Protein AF-A0A7Y8U408-F1 (afdb_monomer)

Solvent-access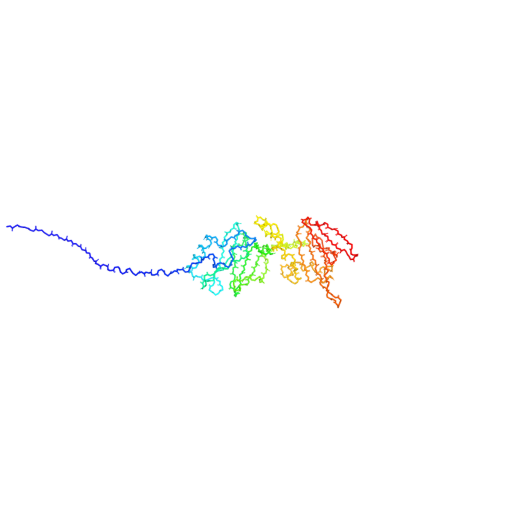ible surface area (backbone atoms only — not comparable to full-atom values): 17520 Å² total; per-residue (Å²): 132,88,79,90,86,87,83,91,84,81,89,83,83,85,76,81,75,77,77,72,77,73,74,75,68,80,70,88,70,52,49,60,89,35,33,78,51,41,63,47,91,53,50,93,62,54,60,51,40,68,74,47,34,52,49,53,39,52,52,57,72,67,71,65,60,78,35,69,83,62,14,29,65,54,71,50,78,54,97,83,24,38,36,39,37,36,34,37,61,90,73,51,31,33,29,56,47,78,42,36,32,37,72,43,100,88,55,92,60,71,59,60,61,84,61,86,42,32,45,31,42,53,20,32,38,45,36,81,57,45,42,42,70,56,19,37,40,28,26,39,56,54,95,78,41,72,42,86,69,50,76,44,72,73,75,77,77,92,69,96,62,96,65,88,77,70,76,80,79,37,40,40,81,63,25,74,41,42,66,45,15,46,74,77,43,54,60,69,55,36,50,50,72,46,54,61,69,76,53,60,40,41,52,68,57,50,37,68,78,38,65,69,53,44,62,58,51,62,34,63,83,50,44,74,63,62,55,57,23,36,30,81,48,63,76,32,87,80,17,34,40,30,41,34,33,28,78,46,80,48,100,91,46,75,47,54,41,35,26,45,32,32,66,29,90,55,80,45,78,40,78,31,27,75,45,73,50,69,49,99,81,40,40,36,36,27,26,38,92,86,67,46,82,45,77,46,75,65,83

Mean predicted aligned error: 16.19 Å

Foldseek 3Di:
DDDDDDDDDDDDDPDPPPPPPPPPPPLDQQALVQEPDQDDLQDPGGCRPPVNSVVLRVVLVVQDDDADDSKHKDWDDDPQWIWIWMANNVSRHIQTDQKIFRADPPDDDQDQDHDQQKGWGAAFIAGQFFTDHQKIWMWHDDPSDTHTDAIGHNDDDDDPDPDLPQDPGQGNCNGVRLVRSVVPHPNVVSCVSCVVQVPFAAPVNVCRVGVSCVVLCPPCQNVVVVFRGKGWDDQDPNWTWIWTWDWDQDPVGIAIWIWIFTSPPHTDIGTQGRDWDADPQGWIWGADPVRDIDIDHDD

Nearest PDB structures (foldseek):
  5tik-assembly2_B  TM=1.825E-01  e=3.991E-01  Plasmodium falciparum 3D7
  7pi7-assembly2_D  TM=1.877E-01  e=3.376E-01  Plasmodium falciparum 3D7
  6e8a-assembly1_A-3  TM=4.447E-01  e=9.571E+00  Salmonella enterica subsp. enterica serovar Typhimurium

Secondary structure (DSSP, 8-state):
-------------------------------GGGBS-SB-TT---BTTSHHHHHHHHHHHHHT---BTTTEEEEEEEETTEEEEEEEETTTTEEEEEEEEEEPPTT--S-----SSSEEEEEEEEEESS-EEEEEEEEEEEETTEEEEEEEEE---------S------B-TTTSHHHHHHHHHS-HHHHHHHHGGGG--EEHHHHHHH-TTHHHHHTSHHHHTT--SEEEE---BTTBEEEEEEEEEEETTEEEEEEEEEEEESS-EEEEEET-EEE-TT-EEEEE-TTS-EEEEE--

Structure (mmCIF, N/CA/C/O backbone):
data_AF-A0A7Y8U408-F1
#
_entry.id   AF-A0A7Y8U408-F1
#
loop_
_atom_site.group_PDB
_atom_site.id
_atom_site.type_symbol
_atom_site.label_atom_id
_atom_site.label_alt_id
_atom_site.label_comp_id
_atom_site.label_asym_id
_atom_site.label_entity_id
_atom_site.label_seq_id
_atom_site.pdbx_PDB_ins_code
_atom_site.Cartn_x
_atom_site.Cartn_y
_atom_site.Cartn_z
_atom_site.occupancy
_atom_site.B_iso_or_equiv
_atom_site.auth_seq_id
_atom_site.auth_comp_id
_atom_site.auth_asym_id
_atom_site.auth_atom_id
_atom_site.pdbx_PDB_model_num
ATOM 1 N N . MET A 1 1 ? -49.532 5.282 96.629 1.00 38.06 1 MET A N 1
ATOM 2 C CA . MET A 1 1 ? -48.490 5.025 95.605 1.00 38.06 1 MET A CA 1
ATOM 3 C C . MET A 1 1 ? -48.896 5.809 94.362 1.00 38.06 1 MET A C 1
ATOM 5 O O . MET A 1 1 ? -49.944 5.502 93.824 1.00 38.06 1 MET A O 1
ATOM 9 N N . LYS A 1 2 ? -48.348 7.003 94.071 1.00 32.69 2 LYS A N 1
ATOM 10 C CA . LYS A 1 2 ? -47.046 7.276 93.405 1.00 32.69 2 LYS A CA 1
ATOM 11 C C . LYS A 1 2 ? -46.818 6.349 92.196 1.00 32.69 2 LYS A C 1
ATOM 13 O O . LYS A 1 2 ? -46.876 5.149 92.399 1.00 32.69 2 LYS A O 1
ATOM 18 N N . LEU A 1 3 ? -46.445 6.769 90.988 1.00 33.66 3 LEU A N 1
ATOM 19 C CA . LEU A 1 3 ? -46.312 8.055 90.289 1.00 33.66 3 LEU A CA 1
ATOM 20 C C . LEU A 1 3 ? -45.907 7.674 88.837 1.00 33.66 3 LEU A C 1
ATOM 22 O O . LEU A 1 3 ? -45.318 6.618 88.630 1.00 33.66 3 LEU A O 1
ATOM 26 N N . PHE A 1 4 ? -46.218 8.528 87.864 1.00 37.72 4 PHE A N 1
ATOM 27 C CA . PHE A 1 4 ? -45.846 8.482 86.438 1.00 37.72 4 PHE A CA 1
ATOM 28 C C . PHE A 1 4 ? -44.427 7.973 86.088 1.00 37.72 4 PHE A C 1
ATOM 30 O O . PHE A 1 4 ? -43.469 8.353 86.762 1.00 37.72 4 PHE A O 1
ATOM 37 N N . LYS A 1 5 ? -44.272 7.335 84.909 1.00 35.56 5 LYS A N 1
ATOM 38 C CA . LYS A 1 5 ? -43.470 7.878 83.780 1.00 35.56 5 LYS A CA 1
ATOM 39 C C . LYS A 1 5 ? -43.563 7.045 82.488 1.00 35.56 5 LYS A C 1
ATOM 41 O O . LYS A 1 5 ? -43.443 5.829 82.486 1.00 35.56 5 LYS A O 1
ATOM 46 N N . SER A 1 6 ? -43.746 7.784 81.399 1.00 33.97 6 SER A N 1
ATOM 47 C CA . SER A 1 6 ? -43.669 7.445 79.976 1.00 33.97 6 SER A CA 1
ATOM 48 C C . SER A 1 6 ? -42.290 6.957 79.512 1.00 33.97 6 SER A C 1
ATOM 50 O O . SER A 1 6 ? -41.289 7.487 79.994 1.00 33.97 6 SER A O 1
ATOM 52 N N . LEU A 1 7 ? -42.237 6.150 78.443 1.00 33.50 7 LEU A N 1
ATOM 53 C CA . LEU A 1 7 ? -41.182 6.277 77.428 1.00 33.50 7 LEU A CA 1
ATOM 54 C C . LEU A 1 7 ? -41.663 5.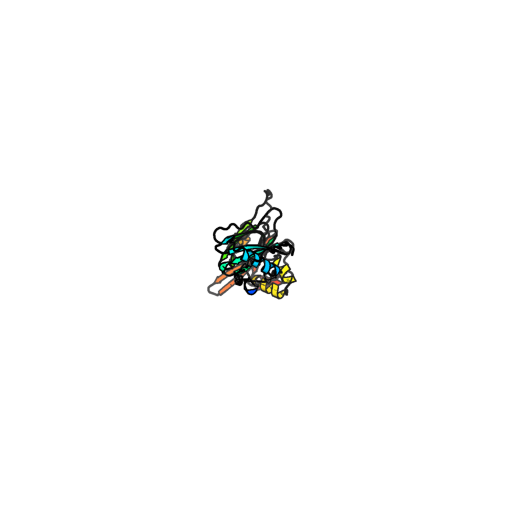823 76.032 1.00 33.50 7 LEU A C 1
ATOM 56 O O . LEU A 1 7 ? -42.079 4.686 75.839 1.00 33.50 7 LEU A O 1
ATOM 60 N N . ASN A 1 8 ? -41.585 6.757 75.082 1.00 34.06 8 ASN A N 1
ATOM 61 C CA . ASN A 1 8 ? -41.597 6.560 73.631 1.00 34.06 8 ASN A CA 1
ATOM 62 C C . ASN A 1 8 ? -40.435 5.660 73.186 1.00 34.06 8 ASN A C 1
ATOM 64 O O . ASN A 1 8 ? -39.313 5.929 73.607 1.00 34.06 8 ASN A O 1
ATOM 68 N N . VAL A 1 9 ? -40.658 4.759 72.219 1.00 37.00 9 VAL A N 1
ATOM 69 C CA . VAL A 1 9 ? -39.656 4.437 71.182 1.00 37.00 9 VAL A CA 1
ATOM 70 C C . VAL A 1 9 ? -40.354 4.227 69.831 1.00 37.00 9 VAL A C 1
ATOM 72 O O . VAL A 1 9 ? -41.326 3.489 69.705 1.00 37.00 9 VAL A O 1
ATOM 75 N N . TYR A 1 10 ? -39.830 4.958 68.852 1.00 34.56 10 TYR A N 1
ATOM 76 C CA . TYR A 1 10 ? -40.171 5.056 67.437 1.00 34.56 10 TYR A CA 1
ATOM 77 C C . TYR A 1 10 ? -39.605 3.880 66.600 1.00 34.56 10 TYR A C 1
ATOM 79 O O . TYR A 1 10 ? -38.550 3.352 66.928 1.00 34.56 10 TYR A O 1
ATOM 87 N N . ILE A 1 11 ? -40.253 3.631 65.449 1.00 35.97 11 ILE A N 1
ATOM 88 C CA . ILE A 1 11 ? -39.721 3.129 64.154 1.00 35.97 11 ILE A CA 1
ATOM 89 C C . ILE A 1 11 ? -39.147 1.699 64.089 1.00 35.97 11 ILE A C 1
ATOM 91 O O . ILE A 1 11 ? -38.095 1.404 64.638 1.00 35.97 11 ILE A O 1
ATOM 95 N N . CYS A 1 12 ? -39.749 0.875 63.220 1.00 33.72 12 CYS A N 1
ATOM 96 C CA . CYS A 1 12 ? -39.053 0.346 62.036 1.00 33.72 12 CYS A CA 1
ATOM 97 C C . CYS A 1 12 ? -40.057 -0.176 60.999 1.00 33.72 12 CYS A C 1
ATOM 99 O O . CYS A 1 12 ? -40.623 -1.259 61.110 1.00 33.72 12 CYS A O 1
ATOM 101 N N . SER A 1 13 ? -40.274 0.652 59.984 1.00 38.03 13 SER A N 1
ATOM 102 C CA . SER A 1 13 ? -40.888 0.335 58.702 1.00 38.03 13 SER A CA 1
ATOM 103 C C . SER A 1 13 ? -40.145 -0.820 58.019 1.00 38.03 13 SER A C 1
ATOM 105 O O . SER A 1 13 ? -38.976 -0.687 57.661 1.00 38.03 13 SER A O 1
ATOM 107 N N . LEU A 1 14 ? -40.831 -1.943 57.785 1.00 37.78 14 LEU A N 1
ATOM 108 C CA . LEU A 1 14 ? -40.357 -2.978 56.865 1.00 37.78 14 LEU A CA 1
ATOM 109 C C . LEU A 1 14 ? -40.538 -2.488 55.421 1.00 37.78 14 LEU A C 1
ATOM 111 O O . LEU A 1 14 ? -41.586 -2.662 54.802 1.00 37.78 14 LEU A O 1
ATOM 115 N N . LEU A 1 15 ? -39.490 -1.863 54.889 1.00 38.69 15 LEU A N 1
ATOM 116 C CA . LEU A 1 15 ? -39.262 -1.749 53.453 1.00 38.69 15 LEU A CA 1
ATOM 117 C C . LEU A 1 15 ? -38.850 -3.130 52.936 1.00 38.69 15 LEU A C 1
ATOM 119 O O . LEU A 1 15 ? -37.729 -3.585 53.158 1.00 38.69 15 LEU A O 1
ATOM 123 N N . ILE A 1 16 ? -39.767 -3.796 52.237 1.00 44.81 16 ILE A N 1
ATOM 124 C CA . ILE A 1 16 ? -39.443 -4.941 51.388 1.00 44.81 16 ILE A CA 1
ATOM 125 C C . ILE A 1 16 ? -38.628 -4.382 50.221 1.00 44.81 16 ILE A C 1
ATOM 127 O O . ILE A 1 16 ? -39.171 -3.910 49.224 1.00 44.81 16 ILE A O 1
ATOM 131 N N . ALA A 1 17 ? -37.304 -4.391 50.367 1.00 39.56 17 ALA A N 1
ATOM 132 C CA . ALA A 1 17 ? -36.398 -4.250 49.246 1.00 39.56 17 ALA A CA 1
ATOM 133 C C . ALA A 1 17 ? -36.535 -5.517 48.396 1.00 39.56 17 ALA A C 1
ATOM 135 O O . ALA A 1 17 ? -35.876 -6.528 48.637 1.00 39.56 17 ALA A O 1
ATOM 136 N N . SER A 1 18 ? -37.420 -5.472 47.401 1.00 42.47 18 SER A N 1
ATOM 137 C CA . SER A 1 18 ? -37.329 -6.356 46.250 1.00 42.47 18 SER A CA 1
ATOM 138 C C . SER A 1 18 ? -36.006 -6.040 45.559 1.00 42.47 18 SER A C 1
ATOM 140 O O . SER A 1 18 ? -35.916 -5.134 44.729 1.00 42.47 18 SER A O 1
ATOM 142 N N . ILE A 1 19 ? -34.956 -6.763 45.944 1.00 44.12 19 ILE A N 1
ATOM 143 C CA . ILE A 1 19 ? -33.744 -6.895 45.149 1.00 44.12 19 ILE A CA 1
ATOM 144 C C . ILE A 1 19 ? -34.197 -7.646 43.900 1.00 44.12 19 ILE A C 1
ATOM 146 O O . ILE A 1 19 ? -34.175 -8.872 43.836 1.00 44.12 19 ILE A O 1
ATOM 150 N N . GLY A 1 20 ? -34.697 -6.889 42.924 1.00 41.47 20 GLY A N 1
ATOM 151 C CA . GLY A 1 20 ? -34.720 -7.336 41.551 1.00 41.47 20 GLY A CA 1
ATOM 152 C C . GLY A 1 20 ? -33.276 -7.662 41.228 1.00 41.47 20 GLY A C 1
ATOM 153 O O . GLY A 1 20 ? -32.444 -6.761 41.113 1.00 41.47 20 GLY A O 1
ATOM 154 N N . ALA A 1 21 ? -32.966 -8.954 41.176 1.00 37.25 21 ALA A N 1
ATOM 155 C CA . ALA A 1 21 ? -31.776 -9.433 40.521 1.00 37.25 21 ALA A CA 1
ATOM 156 C C . ALA A 1 21 ? -31.875 -8.918 39.085 1.00 37.25 21 ALA A C 1
ATOM 158 O O . ALA A 1 21 ? -32.531 -9.518 38.237 1.00 37.25 21 ALA A O 1
ATOM 159 N N . PHE A 1 22 ? -31.280 -7.751 38.833 1.00 35.81 22 PHE A N 1
ATOM 160 C CA . PHE A 1 22 ? -30.873 -7.377 37.500 1.00 35.81 22 PHE A CA 1
ATOM 161 C C . PHE A 1 22 ? -29.941 -8.501 37.079 1.00 35.81 22 PHE A C 1
ATOM 163 O O . PHE A 1 22 ? -28.780 -8.553 37.483 1.00 35.81 22 PHE A O 1
ATOM 170 N N . SER A 1 23 ? -30.481 -9.454 36.326 1.00 35.03 23 SER A N 1
ATOM 171 C CA . SER A 1 23 ? -29.690 -10.276 35.438 1.00 35.03 23 SER A CA 1
ATOM 172 C C . SER A 1 23 ? -28.886 -9.281 34.620 1.00 35.03 23 SER A C 1
ATOM 174 O O . SER A 1 23 ? -29.433 -8.617 33.737 1.00 35.03 23 SER A O 1
ATOM 176 N N . ILE A 1 24 ? -27.620 -9.095 34.994 1.00 42.19 24 ILE A N 1
ATOM 177 C CA . ILE A 1 24 ? -26.647 -8.387 34.184 1.00 42.19 24 ILE A CA 1
ATOM 178 C C . ILE A 1 24 ? -26.604 -9.231 32.921 1.00 42.19 24 ILE A C 1
ATOM 180 O O . ILE A 1 24 ? -25.973 -10.286 32.889 1.00 42.19 24 ILE A O 1
ATOM 184 N N . SER A 1 25 ? -27.385 -8.833 31.916 1.00 42.81 25 SER A N 1
ATOM 185 C CA . SER A 1 25 ? -27.252 -9.355 30.569 1.00 42.81 25 SER A CA 1
ATOM 186 C C . SER A 1 25 ? -25.765 -9.294 30.279 1.00 42.81 25 SER A C 1
ATOM 188 O O . SER A 1 25 ? -25.191 -8.211 30.427 1.00 42.81 25 SER A O 1
ATOM 190 N N . ASN A 1 26 ? -25.139 -10.433 29.974 1.00 46.03 26 ASN A N 1
ATOM 191 C CA . ASN A 1 26 ? -23.744 -10.474 29.559 1.00 46.03 26 ASN A CA 1
ATOM 192 C C . ASN A 1 26 ? -23.602 -9.464 28.424 1.00 46.03 26 ASN A C 1
ATOM 194 O O . ASN A 1 26 ? -24.017 -9.738 27.300 1.00 46.03 26 ASN A O 1
ATOM 198 N N . ALA A 1 27 ? -23.124 -8.260 28.745 1.00 58.44 27 ALA A N 1
ATOM 199 C CA . ALA A 1 27 ? -22.909 -7.237 27.748 1.00 58.44 27 ALA A CA 1
ATOM 200 C C . ALA A 1 27 ? -21.932 -7.870 26.768 1.00 58.44 27 ALA A C 1
ATOM 202 O O . ALA A 1 27 ? -20.899 -8.379 27.202 1.00 58.44 27 ALA A O 1
ATOM 203 N N . ASN A 1 28 ? -22.296 -7.941 25.491 1.00 71.06 28 ASN A N 1
ATOM 204 C CA . ASN A 1 28 ? -21.408 -8.515 24.496 1.00 71.06 28 ASN A CA 1
ATOM 205 C C . ASN A 1 28 ? -20.070 -7.769 24.585 1.00 71.06 28 ASN A C 1
ATOM 207 O O . ASN A 1 28 ? -20.033 -6.546 24.469 1.00 71.06 28 ASN A O 1
ATOM 211 N N . VAL A 1 29 ? -18.999 -8.499 24.901 1.00 88.88 29 VAL A N 1
ATOM 212 C CA . VAL A 1 29 ? -17.652 -7.947 25.065 1.00 88.88 29 VAL A CA 1
ATOM 213 C C . VAL A 1 29 ? -16.845 -8.351 23.843 1.00 88.88 29 VAL A C 1
ATOM 215 O O . VAL A 1 29 ? -16.693 -9.544 23.595 1.00 88.88 29 VAL A O 1
ATOM 218 N N . ILE A 1 30 ? -16.302 -7.370 23.125 1.00 92.56 30 ILE A N 1
ATOM 219 C CA . ILE A 1 30 ? -15.336 -7.572 22.044 1.00 92.56 30 ILE A CA 1
ATOM 220 C C . ILE A 1 30 ? -14.068 -8.182 22.639 1.00 92.56 30 ILE A C 1
ATOM 222 O O . ILE A 1 30 ? -13.430 -7.592 23.520 1.00 92.56 30 ILE A O 1
ATOM 226 N N . LYS A 1 31 ? -13.702 -9.360 22.141 1.00 94.69 31 LYS A N 1
ATOM 227 C CA . LYS A 1 31 ? -12.452 -10.070 22.423 1.00 94.69 31 LYS A CA 1
ATOM 228 C C . LYS A 1 31 ? -11.540 -10.005 21.200 1.00 94.69 31 LYS A C 1
ATOM 230 O O . LYS A 1 31 ? -11.954 -9.616 20.114 1.00 94.69 31 LYS A O 1
ATOM 235 N N . ALA A 1 32 ? -10.292 -10.442 21.362 1.00 93.94 32 ALA A N 1
ATOM 236 C CA . ALA A 1 32 ? -9.328 -10.494 20.261 1.00 93.94 32 ALA A CA 1
ATOM 237 C C . ALA A 1 32 ? -9.839 -11.301 19.048 1.00 93.94 32 ALA A C 1
ATOM 239 O O . ALA A 1 32 ? -9.585 -10.916 17.916 1.00 93.94 32 ALA A O 1
ATOM 240 N N . SER A 1 33 ? -10.611 -12.372 19.274 1.00 92.69 33 SER A N 1
ATOM 241 C CA . SER A 1 33 ? -11.221 -13.191 18.212 1.00 92.69 33 SER A CA 1
ATOM 242 C C . SER A 1 33 ? -12.259 -12.458 17.360 1.00 92.69 33 SER A C 1
ATOM 244 O O . SER A 1 33 ? -12.613 -12.938 16.287 1.00 92.69 33 SER A O 1
ATOM 246 N N . ASP A 1 34 ? -12.773 -11.328 17.845 1.00 94.94 34 ASP A N 1
ATOM 247 C CA . ASP A 1 34 ? -13.800 -10.541 17.162 1.00 94.94 34 ASP A CA 1
ATOM 248 C C . ASP A 1 34 ? -13.188 -9.422 16.305 1.00 94.94 34 ASP A C 1
ATOM 250 O O . ASP A 1 34 ? -13.900 -8.722 15.579 1.00 94.94 34 ASP A O 1
ATOM 254 N N . VAL A 1 35 ? -11.863 -9.260 16.371 1.00 95.00 35 VAL A N 1
ATOM 255 C CA . VAL A 1 35 ? -11.087 -8.363 15.518 1.00 95.00 35 VAL A CA 1
ATOM 256 C C . VAL A 1 35 ? -10.610 -9.160 14.305 1.00 95.00 35 VAL A C 1
ATOM 258 O O . VAL A 1 35 ? -9.921 -10.164 14.460 1.00 95.00 35 VAL A O 1
ATOM 261 N N . ASN A 1 36 ? -10.975 -8.722 13.097 1.00 90.44 36 ASN A N 1
ATOM 262 C CA . ASN A 1 36 ? -10.666 -9.439 11.855 1.00 90.44 36 ASN A CA 1
ATOM 263 C C . ASN A 1 36 ? -9.159 -9.669 11.674 1.00 90.44 36 ASN A C 1
ATOM 265 O O . ASN A 1 36 ? -8.751 -10.754 11.276 1.00 90.44 36 ASN A O 1
ATOM 269 N N . ASP A 1 37 ? -8.353 -8.665 12.029 1.00 87.81 37 ASP A N 1
ATOM 270 C CA . ASP A 1 37 ? -6.897 -8.719 11.985 1.00 87.81 37 ASP A CA 1
ATOM 271 C C . ASP A 1 37 ? -6.317 -7.984 13.197 1.00 87.81 37 ASP A C 1
ATOM 273 O O . ASP A 1 37 ? -6.455 -6.767 13.334 1.00 87.81 37 ASP A O 1
ATOM 277 N N . CYS A 1 38 ? -5.663 -8.724 14.093 1.00 89.12 38 CYS A N 1
ATOM 278 C CA . CYS A 1 38 ? -4.981 -8.134 15.246 1.00 89.12 38 CYS A CA 1
ATOM 279 C C . CYS A 1 38 ? -3.664 -7.466 14.846 1.00 89.12 38 CYS A C 1
ATOM 281 O O . CYS A 1 38 ? -3.308 -6.416 15.368 1.00 89.12 38 CYS A O 1
ATOM 283 N N . LYS A 1 39 ? -2.913 -8.094 13.939 1.00 87.25 39 LYS A N 1
ATOM 284 C CA . LYS A 1 39 ? -1.566 -7.677 13.554 1.00 87.25 39 LYS A CA 1
ATOM 285 C C . LYS A 1 39 ? -1.430 -7.730 12.052 1.00 87.25 39 LYS A C 1
ATOM 287 O O . LYS A 1 39 ? -1.914 -8.656 11.410 1.00 87.25 39 LYS A O 1
ATOM 292 N N . PHE A 1 40 ? -0.678 -6.780 11.531 1.00 78.06 40 PHE A N 1
ATOM 293 C CA . PHE A 1 40 ? -0.255 -6.781 10.147 1.00 78.06 40 PHE A CA 1
ATOM 294 C C . PHE A 1 40 ? 1.244 -7.042 10.111 1.00 78.06 40 PHE A C 1
ATOM 296 O O . PHE A 1 40 ? 1.987 -6.437 10.876 1.00 78.06 40 PHE A O 1
ATOM 303 N N . ASP A 1 41 ? 1.712 -7.909 9.212 1.00 65.25 41 ASP A N 1
ATOM 304 C CA . ASP A 1 41 ? 3.134 -8.290 9.138 1.00 65.25 41 ASP A CA 1
ATOM 305 C C . ASP A 1 41 ? 4.096 -7.106 8.912 1.00 65.25 41 ASP A C 1
ATOM 307 O O . ASP A 1 41 ? 5.311 -7.234 9.065 1.00 65.25 41 ASP A O 1
ATOM 311 N N . PHE A 1 42 ? 3.555 -5.953 8.534 1.00 61.25 42 PHE A N 1
ATOM 312 C CA . PHE A 1 42 ? 4.287 -4.753 8.169 1.00 61.25 42 PHE A CA 1
ATOM 313 C C . PHE A 1 42 ? 4.116 -3.570 9.108 1.00 61.25 42 PHE A C 1
ATOM 315 O O . PHE A 1 42 ? 4.648 -2.487 8.845 1.00 61.25 42 PHE A O 1
ATOM 322 N N . ASP A 1 43 ? 3.366 -3.760 10.183 1.00 72.81 43 ASP A N 1
ATOM 323 C CA . ASP A 1 43 ? 3.192 -2.747 11.203 1.00 72.81 43 ASP A CA 1
ATOM 324 C C . ASP A 1 43 ? 3.428 -3.359 12.583 1.00 72.81 43 ASP A C 1
ATOM 326 O O . ASP A 1 43 ? 3.177 -4.537 12.819 1.00 72.81 43 ASP A O 1
ATOM 330 N N . SER A 1 44 ? 3.947 -2.553 13.503 1.00 80.81 44 SER A N 1
ATOM 331 C CA . SER A 1 44 ? 4.207 -2.991 14.870 1.00 80.81 44 SER A CA 1
ATOM 332 C C . SER A 1 44 ? 2.977 -2.904 15.765 1.00 80.81 44 SER A C 1
ATOM 334 O O . SER A 1 44 ? 3.037 -3.319 16.921 1.00 80.81 44 SER A O 1
ATOM 336 N N . VAL A 1 45 ? 1.889 -2.313 15.267 1.00 88.19 45 VAL A N 1
ATOM 337 C CA . VAL A 1 45 ? 0.635 -2.177 16.003 1.00 88.19 45 VAL A CA 1
ATOM 338 C C . VAL A 1 45 ? -0.080 -3.516 16.114 1.00 88.19 45 VAL A C 1
ATOM 340 O O . VAL A 1 45 ? -0.323 -4.202 15.123 1.00 88.19 45 VAL A O 1
ATOM 343 N N . ASP A 1 46 ? -0.474 -3.833 17.342 1.00 92.19 46 ASP A N 1
ATOM 344 C CA . ASP A 1 46 ? -1.386 -4.920 17.664 1.00 92.19 46 ASP A CA 1
ATOM 345 C C . ASP A 1 46 ? -2.734 -4.334 18.101 1.00 92.19 46 ASP A C 1
ATOM 347 O O . ASP A 1 46 ? -2.876 -3.823 19.212 1.00 92.19 46 ASP A O 1
ATOM 351 N N . PHE A 1 47 ? -3.726 -4.399 17.214 1.00 94.88 47 PHE A N 1
ATOM 352 C CA . PHE A 1 47 ? -5.099 -3.937 17.433 1.00 94.88 47 PHE A CA 1
ATOM 353 C C . PHE A 1 47 ? -5.828 -4.738 18.525 1.00 94.88 47 PHE A C 1
ATOM 355 O O . PHE A 1 47 ? -6.853 -4.291 19.033 1.00 94.88 47 PHE A O 1
ATOM 362 N N . CYS A 1 48 ? -5.292 -5.890 18.935 1.00 96.25 48 CYS A N 1
ATOM 363 C CA . CYS A 1 48 ? -5.849 -6.729 19.992 1.00 96.25 48 CYS A CA 1
ATOM 364 C C . CYS A 1 48 ? -5.157 -6.540 21.345 1.00 96.25 48 CYS A C 1
ATOM 366 O O . CYS A 1 48 ? -5.471 -7.259 22.298 1.00 96.25 48 CYS A O 1
ATOM 368 N N . GLU A 1 49 ? -4.251 -5.562 21.477 1.00 95.38 49 GLU A N 1
ATOM 369 C CA . GLU A 1 49 ? -3.752 -5.171 22.793 1.00 95.38 49 GLU A CA 1
ATOM 370 C C . GLU A 1 49 ? -4.913 -4.806 23.726 1.00 95.38 49 GLU A C 1
ATOM 372 O O . GLU A 1 49 ? -5.876 -4.139 23.339 1.00 95.38 49 GLU A O 1
ATOM 377 N N . LYS A 1 50 ? -4.778 -5.185 25.003 1.00 95.62 50 LYS A N 1
ATOM 378 C CA . LYS A 1 50 ? -5.806 -4.997 26.037 1.00 95.62 50 LYS A CA 1
ATOM 379 C C . LYS A 1 50 ? -6.404 -3.584 26.043 1.00 95.62 50 LYS A C 1
ATOM 381 O O . LYS A 1 50 ? -7.619 -3.438 26.111 1.00 95.62 50 LYS A O 1
ATOM 386 N N . LYS A 1 51 ? -5.564 -2.553 25.908 1.00 95.44 51 LYS A N 1
ATOM 387 C CA . LYS A 1 51 ? -5.993 -1.144 25.903 1.00 95.44 51 LYS A CA 1
ATOM 388 C C . LYS A 1 51 ? -6.916 -0.790 24.725 1.00 95.44 51 LYS A C 1
ATOM 390 O O . LYS A 1 51 ? -7.792 0.057 24.870 1.00 95.44 51 LYS A O 1
ATOM 395 N N . TYR A 1 52 ? -6.739 -1.424 23.564 1.00 95.88 52 TYR A N 1
ATOM 396 C CA . TYR A 1 52 ? -7.591 -1.200 22.395 1.00 95.88 52 TYR A CA 1
ATOM 397 C C . TYR A 1 52 ? -8.882 -2.011 22.489 1.00 95.88 52 TYR A C 1
ATOM 399 O O . TYR A 1 52 ? -9.945 -1.477 22.197 1.00 95.88 52 TYR A O 1
ATOM 407 N N . LEU A 1 53 ? -8.832 -3.236 23.025 1.00 96.75 53 LEU A N 1
ATOM 408 C CA . LEU A 1 53 ? -10.047 -3.988 23.360 1.00 96.75 53 LEU A CA 1
ATOM 409 C C . LEU A 1 53 ? -10.921 -3.228 24.372 1.00 96.75 53 LEU A C 1
ATOM 411 O O . LEU A 1 53 ? -12.140 -3.171 24.222 1.00 96.75 53 LEU A O 1
ATOM 415 N N . GLU A 1 54 ? -10.320 -2.603 25.387 1.00 95.81 54 GLU A N 1
ATOM 416 C CA . GLU A 1 54 ? -11.030 -1.736 26.340 1.00 95.81 54 GLU A CA 1
ATOM 417 C C . GLU A 1 54 ? -11.680 -0.529 25.646 1.00 95.81 54 GLU A C 1
ATOM 419 O O . GLU A 1 54 ? -12.839 -0.212 25.929 1.00 95.81 54 GLU A O 1
ATOM 424 N N . LEU A 1 55 ? -10.979 0.098 24.693 1.00 95.50 55 LEU A N 1
ATOM 425 C CA . LEU A 1 55 ? -11.523 1.172 23.858 1.00 95.50 55 LEU A CA 1
ATOM 426 C C . LEU A 1 55 ? -12.732 0.694 23.037 1.00 95.50 55 LEU A C 1
ATOM 428 O O . LEU A 1 55 ? -13.779 1.339 23.073 1.00 95.50 55 LEU A O 1
ATOM 432 N N . TYR A 1 56 ? -12.627 -0.447 22.350 1.00 96.38 56 TYR A N 1
ATOM 433 C CA . TYR A 1 56 ? -13.721 -0.995 21.540 1.00 96.38 56 TYR A CA 1
ATOM 434 C C . TYR A 1 56 ? -14.952 -1.301 22.388 1.00 96.38 56 TYR A C 1
ATOM 436 O O . TYR A 1 56 ? -16.069 -0.953 22.018 1.00 96.38 56 TYR A O 1
ATOM 444 N N . ASN A 1 57 ? -14.751 -1.891 23.566 1.00 95.31 57 ASN A N 1
ATOM 445 C CA . ASN A 1 57 ? -15.832 -2.205 24.494 1.00 95.31 57 ASN A CA 1
ATOM 446 C C . ASN A 1 57 ? -16.487 -0.959 25.094 1.00 95.31 57 ASN A C 1
ATOM 448 O O . ASN A 1 57 ? -17.685 -0.971 25.371 1.00 95.31 57 ASN A O 1
ATOM 452 N N . LYS A 1 58 ? -15.729 0.124 25.295 1.00 93.94 58 LYS A N 1
ATOM 453 C CA . LYS A 1 58 ? -16.304 1.413 25.687 1.00 93.94 58 LYS A CA 1
ATOM 454 C C . LYS A 1 58 ? -17.218 1.953 24.585 1.00 93.94 58 LYS A C 1
ATOM 456 O O . LYS A 1 58 ? -18.360 2.287 24.879 1.00 93.94 58 LYS A O 1
ATOM 461 N N . ILE A 1 59 ? -16.745 1.966 23.338 1.00 93.31 59 ILE A N 1
ATOM 462 C CA . ILE A 1 59 ? -17.530 2.401 22.173 1.00 93.31 59 ILE A CA 1
ATOM 463 C C . ILE A 1 59 ? -18.792 1.538 22.017 1.00 93.31 59 ILE A C 1
ATOM 465 O O . ILE A 1 59 ? -19.889 2.064 21.844 1.00 93.31 59 ILE A O 1
ATOM 469 N N . LEU A 1 60 ? -18.663 0.214 22.152 1.00 92.75 60 LEU A N 1
ATOM 470 C CA . LEU A 1 60 ? -19.785 -0.716 22.029 1.00 92.75 60 LEU A CA 1
ATOM 471 C C . LEU A 1 60 ? -20.874 -0.459 23.082 1.00 92.75 60 LEU A C 1
ATOM 473 O O . LEU A 1 60 ? -22.059 -0.503 22.762 1.00 92.75 60 LEU A O 1
ATOM 477 N N . LYS A 1 61 ? -20.489 -0.130 24.323 1.00 90.62 61 LYS A N 1
ATOM 478 C CA . LYS A 1 61 ? -21.433 0.229 25.397 1.00 90.62 61 LYS A CA 1
ATOM 479 C C . LYS A 1 61 ? -22.203 1.514 25.113 1.00 90.62 61 LYS A C 1
ATOM 481 O O . LYS A 1 61 ? -23.337 1.644 25.563 1.00 90.62 61 LYS A O 1
ATOM 486 N N . GLU A 1 62 ? -21.599 2.461 24.401 1.00 90.50 62 GLU A N 1
ATOM 487 C CA . GLU A 1 62 ? -22.283 3.694 24.005 1.00 90.50 62 GLU A CA 1
ATOM 488 C C . GLU A 1 62 ? -23.354 3.428 22.937 1.00 90.50 62 GLU A C 1
ATOM 490 O O . GLU A 1 62 ? -24.330 4.173 22.872 1.00 90.50 62 GLU A O 1
ATOM 495 N N . ASN A 1 63 ? -23.192 2.359 22.142 1.00 86.50 63 ASN A N 1
ATOM 496 C CA . ASN A 1 63 ? -24.117 1.902 21.099 1.00 86.50 63 ASN A CA 1
ATOM 497 C C . ASN A 1 63 ? -24.569 3.024 20.142 1.00 86.50 63 ASN A C 1
ATOM 499 O O . ASN A 1 63 ? -25.730 3.115 19.740 1.00 86.50 63 ASN A O 1
ATOM 503 N N . LYS A 1 64 ? -23.636 3.914 19.798 1.00 89.50 64 LYS A N 1
ATOM 504 C CA . LYS A 1 64 ? -23.835 4.984 18.819 1.00 89.50 64 LYS A CA 1
ATOM 505 C C . LYS A 1 64 ? -23.092 4.614 17.552 1.00 89.50 64 LYS A C 1
ATOM 507 O O . LYS A 1 64 ? -21.926 4.251 17.625 1.00 89.50 64 LYS A O 1
ATOM 512 N N . PHE A 1 65 ? -23.749 4.731 16.407 1.00 88.62 65 PHE A N 1
ATOM 513 C CA . PHE A 1 65 ? -23.118 4.582 15.100 1.00 88.62 65 PHE A CA 1
ATOM 514 C C . PHE A 1 65 ? -22.738 5.961 14.554 1.00 88.62 65 PHE A C 1
ATOM 516 O O . PHE A 1 65 ? -23.423 6.957 14.786 1.00 88.62 65 PHE A O 1
ATOM 523 N N . ASN A 1 66 ? -21.628 6.019 13.829 1.00 87.88 66 ASN A N 1
ATOM 524 C CA . ASN A 1 66 ? -21.165 7.222 13.136 1.00 87.88 66 ASN A CA 1
ATOM 525 C C . ASN A 1 66 ? -20.629 6.886 11.733 1.00 87.88 66 ASN A C 1
ATOM 527 O O . ASN A 1 66 ? -19.973 7.724 11.127 1.00 87.88 66 ASN A O 1
ATOM 531 N N . PHE A 1 67 ? -20.872 5.672 11.228 1.00 86.81 67 PHE A N 1
ATOM 532 C CA . PHE A 1 67 ? -20.400 5.183 9.938 1.00 86.81 67 PHE A CA 1
ATOM 533 C C . PHE A 1 67 ? -21.415 4.194 9.354 1.00 86.81 67 PHE A C 1
ATOM 535 O O . PHE A 1 67 ? -21.994 3.411 10.091 1.00 86.81 67 PHE A O 1
ATOM 542 N N . TYR A 1 68 ? -21.635 4.249 8.038 1.00 82.00 68 TYR A N 1
ATOM 543 C CA . TYR A 1 68 ? -22.485 3.358 7.226 1.00 82.00 68 TYR A CA 1
ATOM 544 C C . TYR A 1 68 ? -23.307 2.277 7.972 1.00 82.00 68 TYR A C 1
ATOM 546 O O . TYR A 1 68 ? -22.768 1.258 8.411 1.00 82.00 68 TYR A O 1
ATOM 554 N N . ASN A 1 69 ? -24.633 2.448 8.005 1.00 87.62 69 ASN A N 1
ATOM 555 C CA . ASN A 1 69 ? -25.579 1.588 8.725 1.00 87.62 69 ASN A CA 1
ATOM 556 C C . ASN A 1 69 ? -25.297 1.553 10.241 1.00 87.62 69 ASN A C 1
ATOM 558 O O . ASN A 1 69 ? -25.299 2.587 10.899 1.00 87.62 69 ASN A O 1
ATOM 562 N N . ASP A 1 70 ? -25.085 0.363 10.794 1.00 90.81 70 ASP A N 1
ATOM 563 C CA . ASP A 1 70 ? -24.904 0.063 12.214 1.00 90.81 70 ASP A CA 1
ATOM 564 C C . ASP A 1 70 ? -23.433 0.131 12.660 1.00 90.81 70 ASP A C 1
ATOM 566 O O . ASP A 1 70 ? -23.022 -0.583 13.579 1.00 90.81 70 ASP A O 1
ATOM 570 N N . LYS A 1 71 ? -22.603 0.916 11.966 1.00 91.12 71 LYS A N 1
ATOM 571 C CA . LYS A 1 71 ? -21.148 0.873 12.127 1.00 91.12 71 LYS A CA 1
ATOM 572 C C . LYS A 1 71 ? -20.609 2.115 12.817 1.00 91.12 71 LYS A C 1
ATOM 574 O O . LYS A 1 71 ? -21.169 3.210 12.768 1.00 91.12 71 LYS A O 1
ATOM 579 N N . TYR A 1 72 ? -19.477 1.937 13.476 1.00 92.12 72 TYR A N 1
ATOM 580 C CA . TYR A 1 72 ? -18.750 3.011 14.124 1.00 92.12 72 TYR A CA 1
ATOM 581 C C . TYR A 1 72 ? -17.310 3.026 13.637 1.00 92.12 72 TYR A C 1
ATOM 583 O O . TYR A 1 72 ? -16.657 1.992 13.638 1.00 92.12 72 TYR A O 1
ATOM 591 N N . ILE A 1 73 ? -16.810 4.181 13.226 1.00 90.31 73 ILE A N 1
ATOM 592 C CA . ILE A 1 73 ? -15.420 4.402 12.867 1.00 90.31 73 ILE A CA 1
ATOM 593 C C . ILE A 1 73 ? -14.739 5.273 13.916 1.00 90.31 73 ILE A C 1
ATOM 595 O O . ILE A 1 73 ? -15.290 6.282 14.360 1.00 90.31 73 ILE A O 1
ATOM 599 N N . ASP A 1 74 ? -13.518 4.896 14.276 1.00 90.94 74 ASP A N 1
ATOM 600 C CA . ASP A 1 74 ? -12.658 5.710 15.127 1.00 90.94 74 ASP A CA 1
ATOM 601 C C . ASP A 1 74 ? -11.180 5.488 14.800 1.00 90.94 74 ASP A C 1
ATOM 603 O O . ASP A 1 74 ? -10.809 4.740 13.887 1.00 90.94 74 ASP A O 1
ATOM 607 N N . SER A 1 75 ? -10.328 6.154 15.574 1.00 90.50 75 SER A N 1
ATOM 608 C CA . SER A 1 75 ? -8.889 6.019 15.502 1.00 90.50 75 SER A CA 1
ATOM 609 C C . SER A 1 75 ? -8.218 6.024 16.870 1.00 90.50 75 SER A C 1
ATOM 611 O O . SER A 1 75 ? -8.753 6.516 17.861 1.00 90.50 75 SER A O 1
ATOM 613 N N . PHE A 1 76 ? -6.989 5.523 16.921 1.00 90.25 76 PHE A N 1
ATOM 614 C CA . PHE A 1 76 ? -6.100 5.703 18.065 1.00 90.25 76 PHE A CA 1
ATOM 615 C C . PHE A 1 76 ? -4.709 6.134 17.609 1.00 90.25 76 PHE A C 1
ATOM 617 O O . PHE A 1 76 ? -4.318 5.938 16.458 1.00 90.25 76 PHE A O 1
ATOM 624 N N . LYS A 1 77 ? -3.937 6.715 18.531 1.00 88.56 77 LYS A N 1
ATOM 625 C CA . LYS A 1 77 ? -2.540 7.083 18.284 1.00 88.56 77 LYS A CA 1
ATOM 626 C C . LYS A 1 77 ? -1.586 5.979 18.725 1.00 88.56 77 LYS A C 1
ATOM 628 O O . LYS A 1 77 ? -1.716 5.442 19.823 1.00 88.56 77 LYS A O 1
ATOM 633 N N . TYR A 1 78 ? -0.578 5.716 17.902 1.00 86.00 78 TYR A N 1
ATOM 634 C CA . TYR A 1 78 ? 0.563 4.870 18.232 1.00 86.00 78 TYR A CA 1
ATOM 635 C C . TYR A 1 78 ? 1.817 5.404 17.530 1.00 86.00 78 TYR A C 1
ATOM 637 O O . TYR A 1 78 ? 1.793 5.682 16.331 1.00 86.00 78 TYR A O 1
ATOM 645 N N . ASN A 1 79 ? 2.903 5.605 18.284 1.00 83.50 79 ASN A N 1
ATOM 646 C CA . ASN A 1 79 ? 4.178 6.145 17.786 1.00 83.50 79 ASN A CA 1
ATOM 647 C C . ASN A 1 79 ? 4.026 7.382 16.875 1.00 83.50 79 ASN A C 1
ATOM 649 O O . ASN A 1 79 ? 4.655 7.485 15.825 1.00 83.50 79 ASN A O 1
ATOM 653 N N . GLY A 1 80 ? 3.149 8.316 17.260 1.00 80.56 80 GLY A N 1
ATOM 654 C CA . GLY A 1 80 ? 2.909 9.563 16.523 1.00 80.56 80 GLY A CA 1
ATOM 655 C C . GLY A 1 80 ? 2.016 9.445 15.279 1.00 80.56 80 GLY A C 1
ATOM 656 O O . GLY A 1 80 ? 1.711 10.470 14.672 1.00 80.56 80 GLY A O 1
ATOM 657 N N . ASN A 1 81 ? 1.553 8.243 14.924 1.00 85.12 81 ASN A N 1
ATOM 658 C CA . ASN A 1 81 ? 0.631 8.008 13.812 1.00 85.12 81 ASN A CA 1
ATOM 659 C C . ASN A 1 81 ? -0.773 7.667 14.320 1.00 85.12 81 ASN A C 1
ATOM 661 O O . ASN A 1 81 ? -0.928 7.126 15.414 1.00 85.12 81 ASN A O 1
ATOM 665 N N . PHE A 1 82 ? -1.787 7.976 13.518 1.00 88.50 82 PHE A N 1
ATOM 666 C CA . PHE A 1 82 ? -3.170 7.563 13.736 1.00 88.50 82 PHE A CA 1
ATOM 667 C C . PHE A 1 82 ? -3.460 6.265 12.991 1.00 88.50 82 PHE A C 1
ATOM 669 O O . PHE A 1 82 ? -3.098 6.144 11.823 1.00 88.50 82 PHE A O 1
ATOM 676 N N . TYR A 1 83 ? -4.140 5.341 13.655 1.00 90.88 83 TYR A N 1
ATOM 677 C CA . TYR A 1 83 ? -4.596 4.059 13.122 1.00 90.88 83 TYR A CA 1
ATOM 678 C C . TYR A 1 83 ? -6.110 3.988 13.214 1.00 90.88 83 TYR A C 1
ATOM 680 O O . TYR A 1 83 ? -6.667 4.484 14.189 1.00 90.88 83 TYR A O 1
ATOM 688 N N . PHE A 1 84 ? -6.759 3.377 12.226 1.00 90.75 84 PHE A N 1
ATOM 689 C CA . PHE A 1 84 ? -8.215 3.413 12.068 1.00 90.75 84 PHE A CA 1
ATOM 690 C C . PHE A 1 84 ? -8.821 2.024 12.178 1.00 90.75 84 PHE A C 1
ATOM 692 O O . PHE A 1 84 ? -8.192 1.024 11.832 1.00 90.75 84 PHE A O 1
ATOM 699 N N . PHE A 1 85 ? -10.064 1.972 12.635 1.00 92.81 85 PHE A N 1
ATOM 700 C CA . PHE A 1 85 ? -10.838 0.742 12.712 1.00 92.81 85 PHE A CA 1
ATOM 701 C C . PHE A 1 85 ? -12.329 1.044 12.566 1.00 92.81 85 PHE A C 1
ATOM 703 O O . PHE A 1 85 ? -12.783 2.147 12.874 1.00 92.81 85 PHE A O 1
ATOM 710 N N . VAL A 1 86 ? -13.089 0.047 12.116 1.00 93.38 86 VAL A N 1
ATOM 711 C CA . VAL A 1 86 ? -14.555 0.081 12.079 1.00 93.38 86 VAL A CA 1
ATOM 712 C C . VAL A 1 86 ? -15.115 -1.011 12.980 1.00 93.38 86 VAL A C 1
ATOM 714 O O . VAL A 1 86 ? -14.709 -2.162 12.872 1.00 93.38 86 VAL A O 1
ATOM 717 N N . ILE A 1 87 ? -16.069 -0.668 13.838 1.00 94.19 87 ILE A N 1
ATOM 718 C CA . ILE A 1 87 ? -16.851 -1.601 14.647 1.00 94.19 87 ILE A CA 1
ATOM 719 C C . ILE A 1 87 ? -18.218 -1.791 13.991 1.00 94.19 87 ILE A C 1
ATOM 721 O O . ILE A 1 87 ? -18.922 -0.822 13.725 1.00 94.19 87 ILE A O 1
ATOM 725 N N . GLU A 1 88 ? -18.611 -3.034 13.744 1.00 93.81 88 GLU A N 1
ATOM 726 C CA . GLU A 1 88 ? -19.977 -3.406 13.380 1.00 93.81 88 GLU A CA 1
ATOM 727 C C . GLU A 1 88 ? -20.747 -3.751 14.652 1.00 93.81 88 GLU A C 1
ATOM 729 O O . GLU A 1 88 ? -20.552 -4.823 15.233 1.00 93.81 88 GLU A O 1
ATOM 734 N N . LEU A 1 89 ? -21.588 -2.815 15.105 1.00 92.38 89 LEU A N 1
ATOM 735 C CA . LEU A 1 89 ? -22.208 -2.862 16.430 1.00 92.38 89 LEU A CA 1
ATOM 736 C C . LEU A 1 89 ? -23.162 -4.051 16.567 1.00 92.38 89 LEU A C 1
ATOM 738 O O . LEU A 1 89 ? -23.159 -4.708 17.602 1.00 92.38 89 LEU A O 1
ATOM 742 N N . SER A 1 90 ? -23.916 -4.400 15.515 1.00 90.94 90 SER A N 1
ATOM 743 C CA . SER A 1 90 ? -24.839 -5.546 15.566 1.00 90.94 90 SER A CA 1
ATOM 744 C C . SER A 1 90 ? -24.134 -6.895 15.727 1.00 90.94 90 SER A C 1
ATOM 746 O O . SER A 1 90 ? -24.715 -7.834 16.271 1.00 90.94 90 SER A O 1
ATOM 748 N N . LYS A 1 91 ? -22.882 -7.003 15.262 1.00 91.75 91 LYS A N 1
ATOM 749 C CA . LYS A 1 91 ? -22.097 -8.247 15.291 1.00 91.75 91 LYS A CA 1
ATOM 750 C C . LYS A 1 91 ? -20.996 -8.248 16.343 1.00 91.75 91 LYS A C 1
ATOM 752 O O . LYS A 1 91 ? -20.350 -9.276 16.516 1.00 91.75 91 LYS A O 1
ATOM 757 N N . ASN A 1 92 ? -20.768 -7.120 17.016 1.00 93.75 92 ASN A N 1
ATOM 758 C CA . ASN A 1 92 ? -19.632 -6.901 17.912 1.00 93.75 92 ASN A CA 1
ATOM 759 C C . ASN A 1 92 ? -18.288 -7.235 17.239 1.00 93.75 92 ASN A C 1
ATOM 761 O O . ASN A 1 92 ? -17.406 -7.806 17.871 1.00 93.75 92 ASN A O 1
ATOM 765 N N . LYS A 1 93 ? -18.144 -6.922 15.946 1.00 94.88 93 LYS A N 1
ATOM 766 C CA . LYS A 1 93 ? -16.921 -7.204 15.180 1.00 94.88 93 LYS A CA 1
ATOM 767 C C . LYS A 1 93 ? -16.127 -5.942 14.917 1.00 94.88 93 LYS A C 1
ATOM 769 O O . LYS A 1 93 ? -16.717 -4.897 14.658 1.00 94.88 93 LYS A O 1
ATOM 774 N N . VAL A 1 94 ? -14.803 -6.055 14.923 1.00 96.00 94 VAL A N 1
ATOM 775 C CA . VAL A 1 94 ? -13.885 -4.954 14.616 1.00 96.00 94 VAL A CA 1
ATOM 776 C C . VAL A 1 94 ? -13.096 -5.275 13.353 1.00 96.00 94 VAL A C 1
ATOM 778 O O . VAL A 1 94 ? -12.505 -6.342 13.223 1.00 96.00 94 VAL A O 1
ATOM 781 N N . TYR A 1 95 ? -13.052 -4.326 12.431 1.00 94.31 95 TYR A N 1
ATOM 782 C CA . TYR A 1 95 ? -12.287 -4.396 11.195 1.00 94.31 95 TYR A CA 1
ATOM 783 C C . TYR A 1 95 ? -11.183 -3.345 11.264 1.00 94.31 95 TYR A C 1
ATOM 785 O O . TYR A 1 95 ? -11.445 -2.143 11.151 1.00 94.31 95 TYR A O 1
ATOM 793 N N . ALA A 1 96 ? -9.957 -3.799 11.513 1.00 92.38 96 ALA A N 1
ATOM 794 C CA . ALA A 1 96 ? -8.781 -2.944 11.530 1.00 92.38 96 ALA A CA 1
ATOM 795 C C . ALA A 1 96 ? -8.436 -2.497 10.105 1.00 92.38 96 ALA A C 1
ATOM 797 O O . ALA A 1 96 ? -8.463 -3.294 9.168 1.00 92.38 96 ALA A O 1
ATOM 798 N N . LEU A 1 97 ? -8.103 -1.217 9.936 1.00 88.25 97 LEU A N 1
ATOM 799 C CA . LEU A 1 97 ? -7.635 -0.703 8.659 1.00 88.25 97 LEU A CA 1
ATOM 800 C C . LEU A 1 97 ? -6.096 -0.791 8.615 1.00 88.25 97 LEU A C 1
ATOM 802 O O . LEU A 1 97 ? -5.444 -0.171 9.459 1.00 88.25 97 LEU A O 1
ATOM 806 N N . PRO A 1 98 ? -5.496 -1.475 7.619 1.00 80.56 98 PRO A N 1
ATOM 807 C CA . PRO A 1 98 ? -4.041 -1.571 7.425 1.00 80.56 98 PRO A CA 1
ATOM 808 C C . PRO A 1 98 ? -3.382 -0.264 6.932 1.00 80.56 98 PRO A C 1
ATOM 810 O O . PRO A 1 98 ? -2.543 -0.258 6.027 1.00 80.56 98 PRO A O 1
ATOM 813 N N . VAL A 1 99 ? -3.786 0.875 7.492 1.00 82.69 99 VAL A N 1
ATOM 814 C CA . VAL A 1 99 ? -3.359 2.215 7.092 1.00 82.69 99 VAL A CA 1
ATOM 815 C C . VAL A 1 99 ? -3.087 3.044 8.339 1.00 82.69 99 VAL A C 1
ATOM 817 O O . VAL A 1 99 ? -3.908 3.109 9.253 1.00 82.69 99 VAL A O 1
ATOM 820 N N . SER A 1 100 ? -1.953 3.738 8.336 1.00 86.75 100 SER A N 1
ATOM 821 C CA . SER A 1 100 ? -1.612 4.742 9.338 1.00 86.75 100 SER A CA 1
ATOM 822 C C . SER A 1 100 ? -1.550 6.133 8.718 1.00 86.75 100 SER A C 1
ATOM 824 O O . SER A 1 100 ? -1.230 6.296 7.539 1.00 86.75 100 SER A O 1
ATOM 826 N N . VAL A 1 101 ? -1.836 7.158 9.514 1.00 85.44 101 VAL A N 1
ATOM 827 C CA . VAL A 1 101 ? -1.796 8.552 9.070 1.00 85.44 101 VAL A CA 1
ATOM 828 C C . VAL A 1 101 ? -0.934 9.371 10.009 1.00 85.44 101 VAL A C 1
ATOM 830 O O . VAL A 1 101 ? -1.220 9.489 11.200 1.00 85.44 101 VAL A O 1
ATOM 833 N N . THR A 1 102 ? 0.107 9.993 9.469 1.00 81.88 102 THR A N 1
ATOM 834 C CA . THR A 1 102 ? 0.844 11.037 10.180 1.00 81.88 102 THR A CA 1
ATOM 835 C C . THR A 1 102 ? 0.147 12.370 9.921 1.00 81.88 102 THR A C 1
ATOM 837 O O . THR A 1 102 ? 0.046 12.822 8.774 1.00 81.88 102 THR A O 1
ATOM 840 N N . SER A 1 103 ? -0.362 12.990 10.988 1.00 69.12 103 SER A N 1
ATOM 841 C CA . SER A 1 103 ? -1.069 14.272 10.902 1.00 69.12 103 SER A CA 1
ATOM 842 C C . SER A 1 103 ? -0.134 15.382 10.421 1.00 69.12 103 SER A C 1
ATOM 844 O O . SER A 1 103 ? 1.030 15.475 10.819 1.00 69.12 103 SER A O 1
ATOM 846 N N . LEU A 1 104 ? -0.658 16.239 9.548 1.00 67.31 104 LEU A N 1
ATOM 847 C CA . LEU A 1 104 ? -0.008 17.481 9.154 1.00 67.31 104 LEU A CA 1
ATOM 848 C C . LEU A 1 104 ? -0.427 18.571 10.141 1.00 67.31 104 LEU A C 1
ATOM 850 O O . LEU A 1 104 ? -1.607 18.677 10.455 1.00 67.31 104 LEU A O 1
ATOM 854 N N . LYS A 1 105 ? 0.513 19.419 10.589 1.00 60.38 105 LYS A N 1
ATOM 855 C CA . LYS A 1 105 ? 0.247 20.505 11.561 1.00 60.38 105 LYS A CA 1
ATOM 856 C C . LYS A 1 105 ? -0.946 21.405 11.180 1.00 60.38 105 LYS A C 1
ATOM 858 O O . LYS A 1 105 ? -1.527 22.034 12.055 1.00 60.38 105 LYS A O 1
ATOM 863 N N . SER A 1 106 ? -1.292 21.475 9.894 1.00 52.56 106 SER A N 1
ATOM 864 C CA . SER A 1 106 ? -2.374 22.287 9.330 1.00 52.56 106 SER A CA 1
ATOM 865 C C . SER A 1 106 ? -3.709 21.554 9.123 1.00 52.56 106 SER A C 1
ATOM 867 O O . SER A 1 106 ? -4.697 22.214 8.819 1.00 52.56 106 SER A O 1
ATOM 869 N N . ILE A 1 107 ? -3.770 20.224 9.260 1.00 52.94 107 ILE A N 1
ATOM 870 C CA . ILE A 1 107 ? -4.978 19.427 8.992 1.00 52.94 107 ILE A CA 1
ATOM 871 C C . ILE A 1 107 ? -5.474 18.854 10.312 1.00 52.94 107 ILE A C 1
ATOM 873 O O . ILE A 1 107 ? -4.819 18.002 10.916 1.00 52.94 107 ILE A O 1
ATOM 877 N N . LYS A 1 108 ? -6.617 19.364 10.776 1.00 46.53 108 LYS A N 1
ATOM 878 C CA . LYS A 1 108 ? -7.090 19.121 12.138 1.00 46.53 108 LYS A CA 1
ATOM 879 C C . LYS A 1 108 ? -7.629 17.718 12.371 1.00 46.53 108 LYS A C 1
ATOM 881 O O . LYS A 1 108 ? -7.432 17.241 13.477 1.00 46.53 108 LYS A O 1
ATOM 886 N N . ASN A 1 109 ? -8.250 17.049 11.402 1.00 46.06 109 ASN A N 1
ATOM 887 C CA . ASN A 1 109 ? -8.894 15.763 11.656 1.00 46.06 109 ASN A CA 1
ATOM 888 C C . ASN A 1 109 ? -8.925 14.861 10.422 1.00 46.06 109 ASN A C 1
ATOM 890 O O . ASN A 1 109 ? -8.764 15.294 9.281 1.00 46.06 109 ASN A O 1
ATOM 894 N N . VAL A 1 110 ? -9.137 13.579 10.695 1.00 50.09 110 VAL A N 1
ATOM 895 C CA . VAL A 1 110 ? -9.627 12.619 9.714 1.00 50.09 110 VAL A CA 1
ATOM 896 C C . VAL A 1 110 ? -11.068 12.990 9.415 1.00 50.09 110 VAL A C 1
ATOM 898 O O . VAL A 1 110 ? -11.975 12.668 10.176 1.00 50.09 110 VAL A O 1
ATOM 901 N N . ASP A 1 111 ? -11.250 13.736 8.333 1.00 51.16 111 ASP A N 1
ATOM 902 C CA . ASP 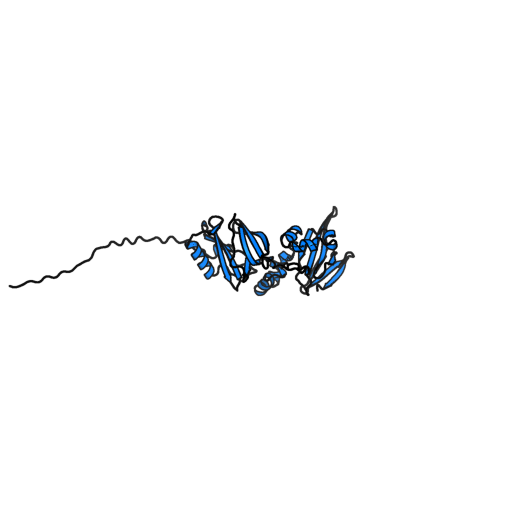A 1 111 ? -12.570 14.081 7.828 1.00 51.16 111 ASP A CA 1
ATOM 903 C C . ASP A 1 111 ? -13.123 12.877 7.064 1.00 51.16 111 ASP A C 1
ATOM 905 O O . ASP A 1 111 ? -12.861 12.695 5.870 1.00 51.16 111 ASP A O 1
ATOM 909 N N . PHE A 1 112 ? -13.887 12.038 7.762 1.00 51.84 112 PHE A N 1
ATOM 910 C CA . PHE A 1 112 ? -14.738 11.070 7.091 1.00 51.84 112 PHE A CA 1
ATOM 911 C C . PHE A 1 112 ? -16.000 11.795 6.597 1.00 51.84 112 PHE A C 1
ATOM 913 O O . PHE A 1 112 ? -16.851 12.223 7.371 1.00 51.84 112 PHE A O 1
ATOM 920 N N . GLU A 1 113 ? -16.114 11.974 5.282 1.00 53.59 113 GLU A N 1
ATOM 921 C CA . GLU A 1 113 ? -17.384 12.338 4.654 1.00 53.59 113 GLU A CA 1
ATOM 922 C C . GLU A 1 113 ? -18.204 11.061 4.476 1.00 53.59 113 GLU A C 1
ATOM 924 O O . GLU A 1 113 ? -17.944 10.261 3.579 1.00 53.59 113 GLU A O 1
ATOM 929 N N . ASN A 1 114 ? -19.204 10.866 5.334 1.00 53.22 114 ASN A N 1
ATOM 930 C CA . ASN A 1 114 ? -20.151 9.770 5.187 1.00 53.22 114 ASN A CA 1
ATOM 931 C C . ASN A 1 114 ? -21.162 10.086 4.092 1.00 53.22 114 ASN A C 1
ATOM 933 O O . ASN A 1 114 ? -22.230 10.638 4.345 1.00 53.22 114 ASN A O 1
ATOM 937 N N . ASN A 1 115 ? -20.843 9.675 2.875 1.00 56.16 115 ASN A N 1
ATOM 938 C CA . ASN A 1 115 ? -21.839 9.492 1.836 1.00 56.16 115 ASN A CA 1
ATOM 939 C C . ASN A 1 115 ? -21.589 8.130 1.196 1.00 56.16 115 ASN A C 1
ATOM 941 O O . ASN A 1 115 ? -20.555 7.946 0.559 1.00 56.16 115 ASN A O 1
ATOM 945 N N . ASN A 1 116 ? -22.498 7.176 1.408 1.00 66.50 116 ASN A N 1
ATOM 946 C CA . ASN A 1 116 ? -22.414 5.823 0.853 1.00 66.50 116 ASN A CA 1
ATOM 947 C C . ASN A 1 116 ? -21.059 5.147 1.131 1.00 66.50 116 ASN A C 1
ATOM 949 O O . ASN A 1 116 ? -20.197 5.107 0.258 1.00 66.50 116 ASN A O 1
ATOM 953 N N . ASN A 1 117 ? -20.866 4.624 2.350 1.00 82.88 117 ASN A N 1
ATOM 954 C CA . ASN A 1 117 ? -19.780 3.697 2.711 1.00 82.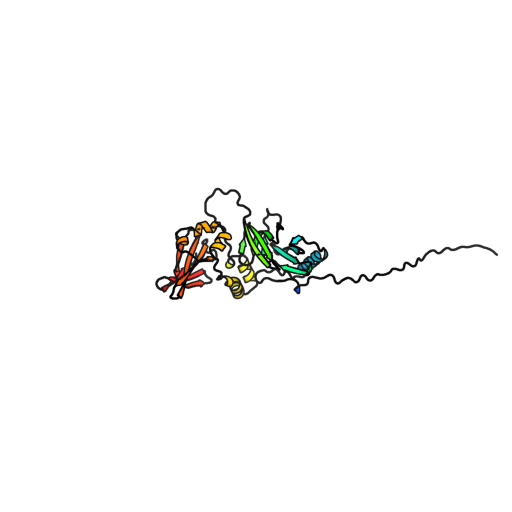88 117 ASN A CA 1
ATOM 955 C C . ASN A 1 117 ? -18.332 4.120 2.364 1.00 82.88 117 ASN A C 1
ATOM 957 O O . ASN A 1 117 ? -17.470 3.255 2.250 1.00 82.88 117 ASN A O 1
ATOM 961 N N . VAL A 1 118 ? -18.024 5.415 2.227 1.00 85.75 118 VAL A N 1
ATOM 962 C CA . VAL A 1 118 ? -16.665 5.909 1.927 1.00 85.75 118 VAL A CA 1
ATOM 963 C C . VAL A 1 118 ? -16.012 6.564 3.150 1.00 85.75 118 VAL A C 1
ATOM 965 O O . VAL A 1 118 ? -16.618 7.389 3.820 1.00 85.75 118 VAL A O 1
ATOM 968 N N . LEU A 1 119 ? -14.747 6.227 3.407 1.00 86.25 119 LEU A N 1
ATOM 969 C CA . LEU A 1 119 ? -13.871 6.813 4.422 1.00 86.25 119 LEU A CA 1
ATOM 970 C C . LEU A 1 119 ? -12.741 7.590 3.748 1.00 86.25 119 LEU A C 1
ATOM 972 O O . LEU A 1 119 ? -11.935 6.985 3.048 1.00 86.25 119 LEU A O 1
ATOM 976 N N . CYS A 1 120 ? -12.617 8.892 3.999 1.00 85.62 120 CYS A N 1
ATOM 977 C CA . CYS A 1 120 ? -11.487 9.691 3.523 1.00 85.62 120 CYS A CA 1
ATOM 978 C C . CYS A 1 120 ? -10.515 10.040 4.657 1.00 85.62 120 CYS A C 1
ATOM 980 O O . CYS A 1 120 ? -10.915 10.471 5.731 1.00 85.62 120 CYS A O 1
ATOM 982 N N . LEU A 1 121 ? -9.219 9.875 4.402 1.00 85.56 121 LEU A N 1
ATOM 983 C CA . LEU A 1 121 ? -8.129 10.155 5.330 1.00 85.56 121 LEU A CA 1
ATOM 984 C C . LEU A 1 121 ? -7.231 11.245 4.746 1.00 85.56 121 LEU A C 1
ATOM 986 O O . LEU A 1 121 ? -6.785 11.118 3.608 1.00 85.56 121 LEU A O 1
ATOM 990 N N . SER A 1 122 ? -6.929 12.286 5.522 1.00 83.38 122 SER A N 1
ATOM 991 C CA . SER A 1 122 ? -6.110 13.424 5.086 1.00 83.38 122 SER A CA 1
ATOM 992 C C . SER A 1 122 ? -4.812 13.513 5.888 1.00 83.38 122 SER A C 1
ATOM 994 O O . SER A 1 122 ? -4.841 13.599 7.114 1.00 83.38 122 SER A O 1
ATOM 996 N N . GLY A 1 123 ? -3.660 13.528 5.215 1.00 79.00 123 GLY A N 1
ATOM 997 C CA . GLY A 1 123 ? -2.354 13.642 5.866 1.00 79.00 123 GLY A CA 1
ATOM 998 C C . GLY A 1 123 ? -1.224 13.010 5.061 1.00 79.00 123 GLY A C 1
ATOM 999 O O . GLY A 1 123 ? -1.260 12.969 3.830 1.00 79.00 123 GLY A O 1
ATOM 1000 N N . ASN A 1 124 ? -0.203 12.525 5.767 1.00 75.62 124 ASN A N 1
ATOM 1001 C CA . ASN A 1 124 ? 0.746 11.574 5.199 1.00 75.62 124 ASN A CA 1
ATOM 1002 C C . ASN A 1 124 ? 0.233 10.163 5.491 1.00 75.62 124 ASN A C 1
ATOM 1004 O O . ASN A 1 124 ? 0.282 9.710 6.632 1.00 75.62 124 ASN A O 1
ATOM 1008 N N . ILE A 1 125 ? -0.297 9.510 4.468 1.00 79.81 125 ILE A N 1
ATOM 1009 C CA . ILE A 1 125 ? -0.901 8.185 4.540 1.00 79.81 125 ILE A CA 1
ATOM 1010 C C . ILE A 1 125 ? 0.197 7.148 4.309 1.00 79.81 125 ILE A C 1
ATOM 1012 O O . ILE A 1 125 ? 0.870 7.199 3.281 1.00 79.81 125 ILE A O 1
ATOM 1016 N N . ASN A 1 126 ? 0.367 6.215 5.240 1.00 75.38 126 ASN A N 1
ATOM 1017 C CA . ASN A 1 126 ? 1.279 5.083 5.106 1.00 75.38 126 ASN A CA 1
ATOM 1018 C C . ASN A 1 126 ? 0.441 3.802 5.150 1.00 75.38 126 ASN A C 1
ATOM 1020 O O . ASN A 1 126 ? -0.147 3.487 6.186 1.00 75.38 126 ASN A O 1
ATOM 1024 N N . GLN A 1 127 ? 0.364 3.082 4.036 1.00 73.38 127 GLN A N 1
ATOM 1025 C CA . GLN A 1 127 ? -0.372 1.825 3.915 1.00 73.38 127 GLN A CA 1
ATOM 1026 C C . GLN A 1 127 ? 0.541 0.737 3.351 1.00 73.38 127 GLN A C 1
ATOM 1028 O O . GLN A 1 127 ? 1.631 1.023 2.849 1.00 73.38 127 GLN A O 1
ATOM 1033 N N . PHE A 1 128 ? 0.087 -0.515 3.396 1.00 60.06 128 PHE A N 1
ATOM 1034 C CA . PHE A 1 128 ? 0.769 -1.566 2.654 1.00 60.06 128 PHE A CA 1
ATOM 1035 C C . PHE A 1 128 ? 0.794 -1.199 1.164 1.00 60.06 128 PHE A C 1
ATOM 1037 O O . PHE A 1 128 ? -0.230 -0.814 0.591 1.00 60.06 128 PHE A O 1
ATOM 1044 N N . GLN A 1 129 ? 1.985 -1.271 0.569 1.00 52.28 129 GLN A N 1
ATOM 1045 C CA . GLN A 1 129 ? 2.299 -0.985 -0.834 1.00 52.28 129 GLN A CA 1
ATOM 1046 C C . GLN A 1 129 ? 2.251 0.476 -1.294 1.00 52.28 129 GLN A C 1
ATOM 1048 O O . GLN A 1 129 ? 3.060 0.851 -2.133 1.00 52.28 129 GLN A O 1
ATOM 1053 N N . ASN A 1 130 ? 1.399 1.330 -0.735 1.00 56.12 130 ASN A N 1
ATOM 1054 C CA . ASN A 1 130 ? 1.338 2.732 -1.155 1.00 56.12 130 ASN A CA 1
ATOM 1055 C C . ASN A 1 130 ? 1.630 3.674 0.015 1.00 56.12 130 ASN A C 1
ATOM 1057 O O . ASN A 1 130 ? 1.256 3.439 1.159 1.00 56.12 130 ASN A O 1
ATOM 1061 N N . SER A 1 131 ? 2.312 4.780 -0.236 1.00 66.06 131 SER A N 1
ATOM 1062 C CA . SER A 1 131 ? 2.404 5.868 0.737 1.00 66.06 131 SER A CA 1
ATOM 1063 C C . SER A 1 131 ? 2.121 7.177 0.027 1.00 66.06 131 SER A C 1
ATOM 1065 O O . SER A 1 131 ? 2.720 7.476 -1.001 1.00 66.06 131 SER A O 1
ATOM 1067 N N . TYR A 1 132 ? 1.204 7.967 0.578 1.00 69.38 132 TYR A N 1
ATOM 1068 C CA . TYR A 1 132 ? 0.755 9.216 -0.023 1.00 69.38 132 TYR A CA 1
ATOM 1069 C C . TYR A 1 132 ? 1.088 10.374 0.907 1.00 69.38 132 TYR A C 1
ATOM 1071 O O . TYR A 1 132 ? 0.574 10.465 2.019 1.00 69.38 132 TYR A O 1
ATOM 1079 N N . ARG A 1 133 ? 1.950 11.293 0.472 1.00 71.25 133 ARG A N 1
ATOM 1080 C CA . ARG A 1 133 ? 2.283 12.495 1.253 1.00 71.25 133 ARG A CA 1
ATOM 1081 C C . ARG A 1 133 ? 1.291 13.615 0.947 1.00 71.25 133 ARG A C 1
ATOM 1083 O O . ARG A 1 133 ? 0.873 13.764 -0.199 1.00 71.25 133 ARG A O 1
ATOM 1090 N N . LYS A 1 134 ? 0.918 14.414 1.954 1.00 74.19 134 LYS A N 1
ATOM 1091 C CA . LYS A 1 134 ? 0.012 15.579 1.814 1.00 74.19 134 LYS A CA 1
ATOM 1092 C C . LYS A 1 134 ? -1.240 15.300 0.973 1.00 74.19 134 LYS A C 1
ATOM 1094 O O . LYS A 1 134 ? -1.609 16.092 0.105 1.00 74.19 134 LYS A O 1
ATOM 1099 N N . SER A 1 135 ? -1.872 14.159 1.219 1.00 75.62 135 SER A N 1
ATOM 1100 C CA . SER A 1 135 ? -2.957 13.631 0.396 1.00 75.62 135 SER A CA 1
ATOM 1101 C C . SER A 1 135 ? -4.223 13.378 1.212 1.00 75.62 135 SER A C 1
ATOM 1103 O O . SER A 1 135 ? -4.143 13.043 2.390 1.00 75.62 135 SER A O 1
ATOM 1105 N N . LYS A 1 136 ? -5.380 13.524 0.562 1.00 83.00 136 LYS A N 1
ATOM 1106 C CA . LYS A 1 136 ? -6.684 12.969 0.930 1.00 83.00 136 LYS A CA 1
ATOM 1107 C C . LYS A 1 136 ? -6.872 11.666 0.155 1.00 83.00 136 LYS A C 1
ATOM 1109 O O . LYS A 1 136 ? -6.940 11.682 -1.073 1.00 83.00 136 LYS A O 1
ATOM 1114 N N . VAL A 1 137 ? -6.935 10.548 0.863 1.00 81.06 137 VAL A N 1
ATOM 1115 C CA . VAL A 1 137 ? -7.106 9.204 0.300 1.00 81.06 137 VAL A CA 1
ATOM 1116 C C . VAL A 1 137 ? -8.429 8.644 0.789 1.00 81.06 137 VAL A C 1
ATOM 1118 O O . VAL A 1 137 ? -8.668 8.617 1.991 1.00 81.06 137 VAL A O 1
ATOM 1121 N N . CYS A 1 138 ? -9.290 8.225 -0.132 1.00 83.88 138 CYS A N 1
ATOM 1122 C CA . CYS A 1 138 ? -10.621 7.724 0.180 1.00 83.88 138 CYS A CA 1
ATOM 1123 C C . CYS A 1 138 ? -10.731 6.229 -0.111 1.00 83.88 138 CYS A C 1
ATOM 1125 O O . CYS A 1 138 ? -10.286 5.771 -1.163 1.00 83.88 138 CYS A O 1
ATOM 1127 N N . TYR A 1 139 ? -11.373 5.499 0.796 1.00 85.31 139 TYR A N 1
ATOM 1128 C CA . TYR A 1 139 ? -11.608 4.063 0.737 1.00 85.31 139 TYR A CA 1
ATOM 1129 C C . TYR A 1 139 ? -13.103 3.775 0.769 1.00 85.31 139 TYR A C 1
ATOM 1131 O O . TYR A 1 139 ? -13.820 4.346 1.581 1.00 85.31 139 TYR A O 1
ATOM 1139 N N . GLN A 1 140 ? -13.574 2.869 -0.076 1.00 86.19 140 GLN A N 1
ATOM 1140 C CA . GLN A 1 140 ? -14.918 2.318 -0.004 1.00 86.19 140 GLN A CA 1
ATOM 1141 C C . GLN A 1 140 ? -14.921 1.089 0.907 1.00 86.19 140 GLN A C 1
ATOM 1143 O O . GLN A 1 140 ? -14.147 0.157 0.697 1.00 86.19 140 GLN A O 1
ATOM 1148 N N . TYR A 1 141 ? -15.782 1.097 1.919 1.00 85.69 141 TYR A N 1
ATOM 1149 C CA . TYR A 1 141 ? -15.973 -0.006 2.848 1.00 85.69 141 TYR A CA 1
ATOM 1150 C C . TYR A 1 141 ? -17.006 -0.997 2.309 1.00 85.69 141 TYR A C 1
ATOM 1152 O O . TYR A 1 141 ? -18.150 -0.628 2.049 1.00 85.69 141 TYR A O 1
ATOM 1160 N N . GLU A 1 142 ? -16.633 -2.266 2.189 1.00 84.81 142 GLU A N 1
ATOM 1161 C CA . GLU A 1 142 ? -17.508 -3.354 1.748 1.00 84.81 142 GLU A CA 1
ATOM 1162 C C . GLU A 1 142 ? -17.223 -4.609 2.578 1.00 84.81 142 GLU A C 1
ATOM 1164 O O . GLU A 1 142 ? -16.169 -5.225 2.437 1.00 84.81 142 GLU A O 1
ATOM 1169 N N . ASN A 1 143 ? -18.170 -5.000 3.439 1.00 82.00 143 ASN A N 1
ATOM 1170 C CA . ASN A 1 143 ? -18.125 -6.249 4.215 1.00 82.00 143 ASN A CA 1
ATOM 1171 C C . ASN A 1 143 ? -16.796 -6.485 4.958 1.00 82.00 143 ASN A C 1
ATOM 1173 O O . ASN A 1 143 ? -16.202 -7.554 4.855 1.00 82.00 143 ASN A O 1
ATOM 1177 N N . GLY A 1 144 ? -16.313 -5.474 5.683 1.00 82.06 144 GLY A N 1
ATOM 1178 C CA . GLY A 1 144 ? -15.060 -5.557 6.440 1.00 82.06 144 GLY A CA 1
ATOM 1179 C C . GLY A 1 144 ? -13.803 -5.199 5.649 1.00 82.06 144 GLY A C 1
ATOM 1180 O O . GLY A 1 144 ? -12.756 -4.999 6.255 1.00 82.06 144 GLY A O 1
ATOM 1181 N N . ASN A 1 145 ? -13.905 -5.046 4.327 1.00 81.56 145 ASN A N 1
ATOM 1182 C CA . ASN A 1 145 ? -12.789 -4.655 3.471 1.00 81.56 145 ASN A CA 1
ATOM 1183 C C . ASN A 1 145 ? -12.834 -3.168 3.126 1.00 81.56 145 ASN A C 1
ATOM 1185 O O . ASN A 1 145 ? -13.907 -2.591 2.953 1.00 81.56 145 ASN A O 1
ATOM 1189 N N . PHE A 1 146 ? -11.658 -2.570 2.942 1.00 83.06 146 PHE A N 1
ATOM 1190 C CA . PHE A 1 146 ? -11.500 -1.182 2.516 1.00 83.06 146 PHE A CA 1
ATOM 1191 C C . PHE A 1 146 ? -10.788 -1.136 1.167 1.00 83.06 146 PHE A C 1
ATOM 1193 O O . PHE A 1 146 ? -9.596 -1.424 1.068 1.00 83.06 146 PHE A O 1
ATOM 1200 N N . LYS A 1 147 ? -11.519 -0.771 0.115 1.00 79.75 147 LYS A N 1
ATOM 1201 C CA . LYS A 1 147 ? -10.992 -0.658 -1.249 1.00 79.75 147 LYS A CA 1
ATOM 1202 C C . LYS A 1 147 ? -10.614 0.782 -1.544 1.00 79.75 147 LYS A C 1
ATOM 1204 O O . LYS A 1 147 ? -11.426 1.677 -1.333 1.00 79.75 147 LYS A O 1
ATOM 1209 N N . LEU A 1 148 ? -9.407 1.017 -2.053 1.00 76.31 148 LEU A N 1
ATOM 1210 C CA . LEU A 1 148 ? -8.992 2.350 -2.488 1.00 76.31 148 LEU A CA 1
ATOM 1211 C C . LEU A 1 148 ? -9.957 2.871 -3.565 1.00 76.31 148 LEU A C 1
ATOM 1213 O O . LEU A 1 148 ? -10.180 2.207 -4.573 1.00 76.31 148 LEU A O 1
ATOM 1217 N N . LYS A 1 149 ? -10.529 4.055 -3.342 1.00 79.12 149 LYS A N 1
ATOM 1218 C CA . LYS A 1 149 ? -11.492 4.698 -4.246 1.00 79.12 149 LYS A CA 1
ATOM 1219 C C . LYS A 1 149 ? -10.891 5.888 -4.979 1.00 79.12 149 LYS A C 1
ATOM 1221 O O . LYS A 1 149 ? -11.124 6.056 -6.170 1.00 79.12 149 LYS A O 1
ATOM 1226 N N . SER A 1 150 ? -10.150 6.740 -4.274 1.00 71.44 150 SER A N 1
ATOM 1227 C CA . SER A 1 150 ? -9.551 7.931 -4.881 1.00 71.44 150 SER A CA 1
ATOM 1228 C C . SER A 1 150 ? -8.418 8.505 -4.047 1.00 71.44 150 SER A C 1
ATOM 1230 O O . SER A 1 150 ? -8.430 8.416 -2.819 1.00 71.44 150 SER A O 1
ATOM 1232 N N . THR A 1 151 ? -7.510 9.210 -4.710 1.00 71.38 151 THR A N 1
ATOM 1233 C CA . THR A 1 151 ? -6.399 9.941 -4.097 1.00 71.38 151 THR A CA 1
ATOM 1234 C C . THR A 1 151 ? -6.382 11.375 -4.622 1.00 71.38 151 THR A C 1
ATOM 1236 O O . THR A 1 151 ? -6.387 11.600 -5.830 1.00 71.38 151 THR A O 1
ATOM 1239 N N . LYS A 1 152 ? -6.354 12.365 -3.729 1.00 72.31 152 LYS A N 1
ATOM 1240 C CA . LYS A 1 152 ? -6.269 13.795 -4.061 1.00 72.31 152 LYS A CA 1
ATOM 1241 C C . LYS A 1 152 ? -5.197 14.453 -3.204 1.00 72.31 152 LYS A C 1
ATOM 1243 O O . LYS A 1 152 ? -5.050 14.113 -2.043 1.00 72.31 152 LYS A O 1
ATOM 1248 N N . LEU A 1 153 ? -4.477 15.437 -3.726 1.00 69.31 153 LEU A N 1
ATOM 1249 C CA . LEU A 1 153 ? -3.494 16.190 -2.939 1.00 69.31 153 LEU A CA 1
ATOM 1250 C C . LEU A 1 153 ? -4.103 17.445 -2.317 1.00 69.31 153 LEU A C 1
ATOM 1252 O O . LEU A 1 153 ? -4.983 18.068 -2.904 1.00 69.31 153 LEU A O 1
ATOM 1256 N N . LEU A 1 154 ? -3.615 17.805 -1.133 1.00 66.75 154 LEU A N 1
ATOM 1257 C CA . LEU A 1 154 ? -4.158 18.864 -0.275 1.00 66.75 154 LEU A CA 1
ATOM 1258 C C . LEU A 1 154 ? -3.393 20.197 -0.425 1.00 66.75 154 LEU A C 1
ATOM 1260 O O . LEU A 1 154 ? -3.071 20.850 0.557 1.00 66.75 154 LEU A O 1
ATOM 1264 N N . ASP A 1 155 ? -3.139 20.579 -1.680 1.00 57.25 155 ASP A N 1
ATOM 1265 C CA . ASP A 1 155 ? -2.532 21.827 -2.179 1.00 57.25 155 ASP A CA 1
ATOM 1266 C C . ASP A 1 155 ? -0.999 22.014 -2.154 1.00 57.25 155 ASP A C 1
ATOM 1268 O O . ASP A 1 155 ? -0.275 21.740 -1.194 1.00 57.25 155 ASP A O 1
ATOM 1272 N N . ARG A 1 156 ? -0.524 22.575 -3.282 1.00 45.97 156 ARG A N 1
ATOM 1273 C CA . ARG A 1 156 ? 0.677 23.410 -3.405 1.00 45.97 156 ARG A CA 1
ATOM 1274 C C . ARG A 1 156 ? 0.217 24.857 -3.211 1.00 45.97 156 ARG A C 1
ATOM 1276 O O . ARG A 1 156 ? -0.637 25.317 -3.963 1.00 45.97 156 ARG A O 1
ATOM 1283 N N . GLY A 1 157 ? 0.828 25.598 -2.288 1.00 37.88 157 GLY A N 1
ATOM 1284 C CA . GLY A 1 157 ? 0.853 27.054 -2.421 1.00 37.88 157 GLY A CA 1
ATOM 1285 C C . GLY A 1 157 ? 1.429 27.417 -3.794 1.00 37.88 157 GLY A C 1
ATOM 1286 O O . GLY A 1 157 ? 2.330 26.733 -4.283 1.00 37.88 157 GLY A O 1
ATOM 1287 N N . SER A 1 158 ? 0.868 28.441 -4.430 1.00 43.03 158 SER A N 1
ATOM 1288 C CA . SER A 1 158 ? 1.265 28.996 -5.725 1.00 43.03 158 SER A CA 1
ATOM 1289 C C . SER A 1 158 ? 2.782 28.956 -5.952 1.00 43.03 158 SER A C 1
ATOM 1291 O O . SER A 1 158 ? 3.508 29.807 -5.451 1.00 43.03 158 SER A O 1
ATOM 1293 N N . ALA A 1 159 ? 3.274 27.994 -6.731 1.00 35.59 159 ALA A N 1
ATOM 1294 C CA . ALA A 1 159 ? 4.675 27.941 -7.129 1.00 35.59 159 ALA A CA 1
ATOM 1295 C C . ALA A 1 159 ? 4.772 28.182 -8.635 1.00 35.59 159 ALA A C 1
ATOM 1297 O O . ALA A 1 159 ? 4.750 27.261 -9.454 1.00 35.59 159 ALA A O 1
ATOM 1298 N N . LYS A 1 160 ? 4.900 29.463 -8.990 1.00 35.22 160 LYS A N 1
ATOM 1299 C CA . LYS A 1 160 ? 5.642 29.878 -10.181 1.00 35.22 160 LYS A CA 1
ATOM 1300 C C . LYS A 1 160 ? 7.085 29.393 -10.004 1.00 35.22 160 LYS A C 1
ATOM 1302 O O . LYS A 1 160 ? 7.890 30.100 -9.422 1.00 35.22 160 LYS A O 1
ATOM 1307 N N . ASN A 1 161 ? 7.371 28.165 -10.424 1.00 31.75 161 ASN A N 1
ATOM 1308 C CA . ASN A 1 161 ? 8.679 27.720 -10.906 1.00 31.75 161 ASN A CA 1
ATOM 1309 C C . ASN A 1 161 ? 8.492 26.352 -11.568 1.00 31.75 161 ASN A C 1
ATOM 1311 O O . ASN A 1 161 ? 8.334 25.328 -10.910 1.00 31.75 161 ASN A O 1
ATOM 1315 N N . LYS A 1 162 ? 8.450 26.365 -12.903 1.00 35.84 162 LYS A N 1
ATOM 1316 C CA . LYS A 1 162 ? 8.383 25.185 -13.771 1.00 35.84 162 LYS A CA 1
ATOM 1317 C C . LYS A 1 162 ? 9.750 24.487 -13.823 1.00 35.84 162 LYS A C 1
ATOM 1319 O O . LYS A 1 162 ? 10.357 24.423 -14.881 1.00 35.84 162 LYS A O 1
ATOM 1324 N N . ASN A 1 163 ? 10.205 23.944 -12.700 1.00 36.44 163 ASN A N 1
ATOM 1325 C CA . ASN A 1 163 ? 11.025 22.739 -12.743 1.00 36.44 163 ASN A CA 1
ATOM 1326 C C . ASN A 1 163 ? 10.122 21.597 -12.288 1.00 36.44 163 ASN A C 1
ATOM 1328 O O . ASN A 1 163 ? 9.417 21.702 -11.286 1.00 36.44 163 ASN A O 1
ATOM 1332 N N . THR A 1 164 ? 10.029 20.565 -13.115 1.00 40.41 164 THR A N 1
ATOM 1333 C CA . THR A 1 164 ? 9.125 19.424 -12.976 1.00 40.41 164 THR A CA 1
ATOM 1334 C C . THR A 1 164 ? 9.461 18.604 -11.730 1.00 40.41 164 THR A C 1
ATOM 1336 O O . THR A 1 164 ? 10.089 17.552 -11.818 1.00 40.41 164 THR A O 1
ATOM 1339 N N . ASP A 1 165 ? 9.016 19.066 -10.562 1.00 42.00 165 ASP A N 1
ATOM 1340 C CA . ASP A 1 165 ? 8.978 18.277 -9.332 1.00 42.00 165 ASP A CA 1
ATOM 1341 C C . ASP A 1 165 ? 7.930 17.173 -9.499 1.00 42.00 165 ASP A C 1
ATOM 1343 O O . ASP A 1 165 ? 6.755 17.326 -9.136 1.00 42.00 165 ASP A O 1
ATOM 1347 N N . ILE A 1 166 ? 8.357 16.071 -10.119 1.00 47.84 166 ILE A N 1
ATOM 1348 C CA . ILE A 1 166 ? 7.627 14.804 -10.162 1.00 47.84 166 ILE A CA 1
ATOM 1349 C C . ILE A 1 166 ? 7.437 14.374 -8.709 1.00 47.84 166 ILE A C 1
ATOM 1351 O O . ILE A 1 166 ? 8.428 14.230 -7.975 1.00 47.84 166 ILE A O 1
ATOM 1355 N N . LYS A 1 167 ? 6.173 14.207 -8.304 1.00 49.12 167 LYS A N 1
ATOM 1356 C CA . LYS A 1 167 ? 5.801 13.759 -6.961 1.00 49.12 167 LYS A CA 1
ATOM 1357 C C . LYS A 1 167 ? 6.468 12.414 -6.705 1.00 49.12 167 LYS A C 1
ATOM 1359 O O . LYS A 1 167 ? 6.461 11.542 -7.567 1.00 49.12 167 LYS A O 1
ATOM 1364 N N . GLU A 1 168 ? 7.104 12.283 -5.548 1.00 46.84 168 GLU A N 1
ATOM 1365 C CA . GLU A 1 168 ? 7.734 11.033 -5.145 1.00 46.84 168 GLU A CA 1
ATOM 1366 C C . GLU A 1 168 ? 6.648 9.961 -5.023 1.00 46.84 168 GLU A C 1
ATOM 1368 O O . GLU A 1 168 ? 5.831 9.987 -4.103 1.00 46.84 168 GLU A O 1
ATOM 1373 N N . ILE A 1 169 ? 6.601 9.055 -5.999 1.00 48.53 169 ILE A N 1
ATOM 1374 C CA . ILE A 1 169 ? 5.803 7.837 -5.908 1.00 48.53 169 ILE A CA 1
ATOM 1375 C C . ILE A 1 169 ? 6.598 6.916 -4.990 1.00 48.53 169 ILE A C 1
ATOM 1377 O O . ILE A 1 169 ? 7.590 6.313 -5.403 1.00 48.53 169 ILE A O 1
ATOM 1381 N N . ILE A 1 170 ? 6.216 6.908 -3.715 1.00 46.16 170 ILE A N 1
ATOM 1382 C CA . ILE A 1 170 ? 6.831 6.049 -2.711 1.00 46.16 170 ILE A CA 1
ATOM 1383 C C . ILE A 1 170 ? 6.326 4.634 -2.971 1.00 46.16 170 ILE A C 1
ATOM 1385 O O . ILE A 1 170 ? 5.132 4.354 -2.866 1.00 46.16 170 ILE A O 1
ATOM 1389 N N . LEU A 1 171 ? 7.257 3.767 -3.335 1.00 45.59 171 LEU A N 1
ATOM 1390 C CA . LEU A 1 171 ? 6.999 2.382 -3.685 1.00 45.59 171 LEU A CA 1
ATOM 1391 C C . LEU A 1 171 ? 6.793 1.556 -2.428 1.00 45.59 171 LEU A C 1
ATOM 1393 O O . LEU A 1 171 ? 7.317 1.928 -1.381 1.00 45.59 171 LEU A O 1
ATOM 1397 N N . PRO A 1 172 ? 6.159 0.382 -2.525 1.00 39.50 172 PRO A N 1
ATOM 1398 C CA . PRO A 1 172 ? 6.165 -0.596 -1.441 1.00 39.50 172 PRO A CA 1
ATOM 1399 C C . PRO A 1 172 ? 7.579 -0.809 -0.861 1.00 39.50 172 PRO A C 1
ATOM 1401 O O . PRO A 1 172 ? 7.770 -0.675 0.349 1.00 39.50 172 PRO A O 1
ATOM 1404 N N . THR A 1 173 ? 8.574 -0.999 -1.743 1.00 37.62 173 THR A N 1
ATOM 1405 C CA . THR A 1 173 ? 10.007 -1.207 -1.440 1.00 37.62 173 THR A CA 1
ATOM 1406 C C . THR A 1 173 ? 10.689 -0.036 -0.743 1.00 37.62 173 THR A C 1
ATOM 1408 O O . THR A 1 173 ? 11.593 -0.239 0.061 1.00 37.62 173 THR A O 1
ATOM 1411 N N . SER A 1 174 ? 10.322 1.196 -1.102 1.00 40.97 174 SER A N 1
ATOM 1412 C CA . SER A 1 174 ? 10.937 2.426 -0.588 1.00 40.97 174 SER A CA 1
ATOM 1413 C C . SER A 1 174 ? 10.077 3.123 0.460 1.00 40.97 174 SER A C 1
ATOM 1415 O O . SER A 1 174 ? 10.454 4.175 0.975 1.00 40.97 174 SER A O 1
ATOM 1417 N N . SER A 1 175 ? 8.920 2.551 0.785 1.00 44.38 175 SER A N 1
ATOM 1418 C CA . SER A 1 175 ? 8.053 3.073 1.823 1.00 44.38 175 SER A CA 1
ATOM 1419 C C . SER A 1 175 ? 8.582 2.696 3.197 1.00 44.38 175 SER A C 1
ATOM 1421 O O . SER A 1 175 ? 9.271 1.689 3.380 1.00 44.38 175 SER A O 1
ATOM 1423 N N . ASP A 1 176 ? 8.193 3.496 4.190 1.00 50.44 176 ASP A N 1
ATOM 1424 C CA . ASP A 1 176 ? 8.438 3.239 5.611 1.00 50.44 176 ASP A CA 1
ATOM 1425 C C . ASP A 1 176 ? 8.061 1.787 6.015 1.00 50.44 176 ASP A C 1
ATOM 1427 O O . ASP A 1 176 ? 8.549 1.283 7.023 1.00 50.44 176 ASP A O 1
ATOM 1431 N N . TYR A 1 177 ? 7.247 1.097 5.201 1.00 55.94 177 TYR A N 1
ATOM 1432 C CA . TYR A 1 177 ? 6.961 -0.339 5.197 1.00 55.94 177 TYR A CA 1
ATOM 1433 C C . TYR A 1 177 ? 8.194 -1.249 5.226 1.00 55.94 177 TYR A C 1
ATOM 1435 O O . TYR A 1 177 ? 8.323 -2.028 6.163 1.00 55.94 177 TYR A O 1
ATOM 1443 N N . PHE A 1 178 ? 9.091 -1.209 4.228 1.00 53.88 178 PHE A N 1
ATOM 1444 C CA . PHE A 1 178 ? 10.151 -2.225 4.118 1.00 53.88 178 PHE A CA 1
ATOM 1445 C C . PHE A 1 178 ? 11.132 -2.060 5.274 1.00 53.88 178 PHE A C 1
ATOM 1447 O O . PHE A 1 178 ? 11.550 -3.024 5.915 1.00 53.88 178 PHE A O 1
ATOM 1454 N N . THR A 1 179 ? 11.427 -0.808 5.616 1.00 56.00 179 THR A N 1
ATOM 1455 C CA . THR A 1 179 ? 12.226 -0.449 6.784 1.00 56.00 179 THR A CA 1
ATOM 1456 C C . THR A 1 179 ? 11.567 -0.860 8.104 1.00 56.00 179 THR A C 1
ATOM 1458 O O . THR A 1 179 ? 12.276 -1.259 9.022 1.00 56.00 179 THR A O 1
ATOM 1461 N N . LYS A 1 180 ? 10.237 -0.783 8.249 1.00 60.38 180 LYS A N 1
ATOM 1462 C CA . LYS A 1 180 ? 9.538 -1.264 9.458 1.00 60.38 180 LYS A CA 1
ATOM 1463 C C . LYS A 1 180 ? 9.450 -2.789 9.502 1.00 60.38 180 LYS A C 1
ATOM 1465 O O . LYS A 1 180 ? 9.762 -3.371 10.535 1.00 60.38 180 LYS A O 1
ATOM 1470 N N . CYS A 1 181 ? 9.115 -3.435 8.388 1.00 59.94 181 CYS A N 1
ATOM 1471 C CA . CYS A 1 181 ? 9.058 -4.887 8.279 1.00 59.94 181 CYS A CA 1
ATOM 1472 C C . CYS A 1 181 ? 10.422 -5.506 8.592 1.00 59.94 181 CYS A C 1
ATOM 1474 O O . CYS A 1 181 ? 10.504 -6.393 9.438 1.00 59.94 181 CYS A O 1
ATOM 1476 N N . SER A 1 182 ? 11.499 -5.016 7.964 1.00 61.03 182 SER A N 1
ATOM 1477 C CA . SER A 1 182 ? 12.855 -5.561 8.149 1.00 61.03 182 SER A CA 1
ATOM 1478 C C . SER A 1 182 ? 13.385 -5.409 9.577 1.00 61.03 182 SER A C 1
ATOM 1480 O O . SER A 1 182 ? 14.281 -6.147 9.974 1.00 61.03 182 SER A O 1
ATOM 1482 N N . LYS A 1 183 ? 12.817 -4.496 10.380 1.00 69.44 183 LYS A N 1
ATOM 1483 C CA . LYS A 1 183 ? 13.122 -4.374 11.815 1.00 69.44 183 LYS A CA 1
ATOM 1484 C C . LYS A 1 183 ? 12.442 -5.444 12.674 1.00 69.44 183 LYS A C 1
ATOM 1486 O O . LYS A 1 183 ? 12.867 -5.649 13.806 1.00 69.44 183 LYS A O 1
ATOM 1491 N N . MET A 1 184 ? 11.384 -6.082 12.175 1.00 66.50 184 MET A N 1
ATOM 1492 C CA . MET A 1 184 ? 10.519 -6.987 12.947 1.00 66.50 184 MET A CA 1
ATOM 1493 C C . MET A 1 184 ? 10.492 -8.422 12.414 1.00 66.50 184 MET A C 1
ATOM 1495 O O . MET A 1 184 ? 10.106 -9.339 13.132 1.00 66.50 184 MET A O 1
ATOM 1499 N N . ASN A 1 185 ? 10.889 -8.626 11.163 1.00 66.81 185 ASN A N 1
ATOM 1500 C CA . ASN A 1 185 ? 10.858 -9.907 10.472 1.00 66.81 185 ASN A CA 1
ATOM 1501 C C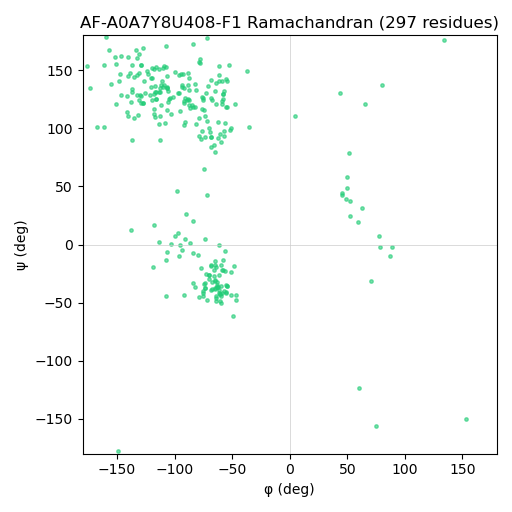 . ASN A 1 185 ? 12.186 -10.147 9.742 1.00 66.81 185 ASN A C 1
ATOM 1503 O O . ASN A 1 185 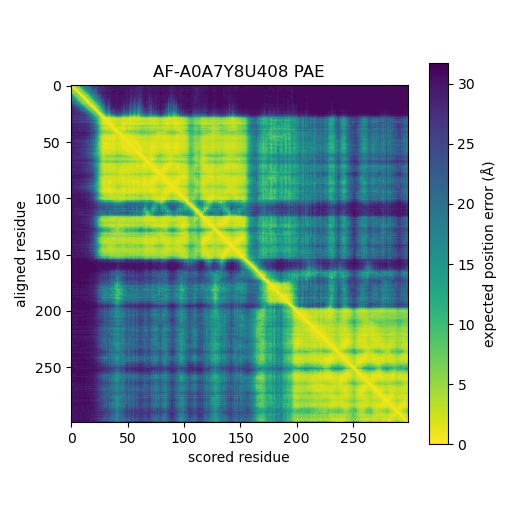? 12.987 -9.230 9.559 1.00 66.81 185 ASN A O 1
ATOM 1507 N N . SER A 1 186 ? 12.420 -11.382 9.282 1.00 68.00 186 SER A N 1
ATOM 1508 C CA . SER A 1 186 ? 13.579 -11.657 8.430 1.00 68.00 186 SER A CA 1
ATOM 1509 C C . SER A 1 186 ? 13.498 -10.853 7.133 1.00 68.00 186 SER A C 1
ATOM 1511 O O . SER A 1 186 ? 12.414 -10.678 6.569 1.00 68.00 186 SER A O 1
ATOM 1513 N N . ILE A 1 187 ? 14.662 -10.440 6.621 1.00 59.41 187 ILE A N 1
ATOM 1514 C CA . ILE A 1 187 ? 14.774 -9.790 5.309 1.00 59.41 187 ILE A CA 1
ATOM 1515 C C . ILE A 1 187 ? 14.056 -10.633 4.252 1.00 59.41 187 ILE A C 1
ATOM 1517 O O . ILE A 1 187 ? 13.234 -10.093 3.539 1.00 59.41 187 ILE A O 1
ATOM 1521 N N . SER A 1 188 ? 14.220 -11.960 4.255 1.00 53.84 188 SER A N 1
ATOM 1522 C CA . SER A 1 188 ? 13.543 -12.870 3.320 1.00 53.84 188 SER A CA 1
ATOM 1523 C C . SER A 1 188 ? 12.015 -12.940 3.463 1.00 53.84 188 SER A C 1
ATOM 1525 O O . SER A 1 188 ? 11.321 -13.190 2.483 1.00 53.84 188 SER A O 1
ATOM 1527 N N . LYS A 1 189 ? 11.457 -12.754 4.669 1.00 63.84 189 LYS A N 1
ATOM 1528 C CA . LYS A 1 189 ? 10.000 -12.697 4.885 1.00 63.84 189 LYS A CA 1
ATOM 1529 C C . LYS A 1 189 ? 9.461 -11.354 4.408 1.00 63.84 189 LYS A C 1
ATOM 1531 O O . LYS A 1 189 ? 8.437 -11.328 3.735 1.00 63.84 189 LYS A O 1
ATOM 1536 N N . CYS A 1 190 ? 10.171 -10.268 4.701 1.00 60.59 190 CYS A N 1
ATOM 1537 C CA . CYS A 1 190 ? 9.835 -8.948 4.184 1.00 60.59 190 CYS A CA 1
ATOM 1538 C C . CYS A 1 190 ? 9.965 -8.898 2.679 1.00 60.59 190 CYS A C 1
ATOM 1540 O O . CYS A 1 190 ? 9.028 -8.464 2.052 1.00 60.59 190 CYS A O 1
ATOM 1542 N N . GLU A 1 191 ? 11.031 -9.440 2.104 1.00 55.31 191 GLU A N 1
ATOM 1543 C CA . GLU A 1 191 ? 11.199 -9.634 0.669 1.00 55.31 191 GLU A CA 1
ATOM 1544 C C . GLU A 1 191 ? 10.135 -10.550 0.087 1.00 55.31 191 GLU A C 1
ATOM 1546 O O . GLU A 1 191 ? 9.858 -10.397 -1.079 1.00 55.31 191 GLU A O 1
ATOM 1551 N N . LYS A 1 192 ? 9.520 -11.485 0.829 1.00 59.09 192 LYS A N 1
ATOM 1552 C CA . LYS A 1 192 ? 8.400 -12.309 0.332 1.00 59.09 192 LYS A CA 1
ATOM 1553 C C . LYS A 1 192 ? 7.064 -11.567 0.345 1.00 59.09 192 LYS A C 1
ATOM 1555 O O . LYS A 1 192 ? 6.320 -11.618 -0.629 1.00 59.09 192 LYS A O 1
ATOM 1560 N N . LEU A 1 193 ? 6.770 -10.862 1.433 1.00 54.09 193 LEU A N 1
ATOM 1561 C CA . LEU A 1 193 ? 5.604 -9.979 1.545 1.00 54.09 193 LEU A CA 1
ATOM 1562 C C . LEU A 1 193 ? 5.710 -8.810 0.568 1.00 54.09 193 LEU A C 1
ATOM 1564 O O . LEU A 1 193 ? 4.726 -8.398 -0.042 1.00 54.09 193 LEU A O 1
ATOM 1568 N N . SER A 1 194 ? 6.935 -8.325 0.400 1.00 47.94 194 SER A N 1
ATOM 1569 C CA . SER A 1 194 ? 7.301 -7.358 -0.599 1.00 47.94 194 SER A CA 1
ATOM 1570 C C . SER A 1 194 ? 7.349 -8.019 -1.965 1.00 47.94 194 SER A C 1
ATOM 1572 O O . SER A 1 194 ? 6.826 -7.363 -2.826 1.00 47.94 194 SER A O 1
ATOM 1574 N N . SER A 1 195 ? 7.743 -9.296 -2.176 1.00 42.38 195 SER A N 1
ATOM 1575 C CA . SER A 1 195 ? 7.807 -10.051 -3.471 1.00 42.38 195 SER A CA 1
ATOM 1576 C C . SER A 1 195 ? 6.480 -10.238 -4.197 1.00 42.38 195 SER A C 1
ATOM 1578 O O . SER A 1 195 ? 6.455 -10.698 -5.338 1.00 42.38 195 SER A O 1
ATOM 1580 N N . ILE A 1 196 ? 5.398 -9.721 -3.623 1.00 43.62 196 ILE A N 1
ATOM 1581 C CA . ILE A 1 196 ? 4.319 -9.151 -4.433 1.00 43.62 196 ILE A CA 1
ATOM 1582 C C . ILE A 1 196 ? 4.877 -8.036 -5.374 1.00 43.62 196 ILE A C 1
ATOM 1584 O O . ILE A 1 196 ? 4.196 -7.595 -6.271 1.00 43.62 196 ILE A O 1
ATOM 1588 N N . GLU A 1 197 ? 6.153 -7.650 -5.273 1.00 40.12 197 GLU A N 1
ATOM 1589 C CA . GLU A 1 197 ? 6.985 -6.673 -5.990 1.00 40.12 197 GLU A CA 1
ATOM 1590 C C . GLU A 1 197 ? 7.395 -7.099 -7.392 1.00 40.12 197 GLU A C 1
ATOM 1592 O O . GLU A 1 197 ? 8.104 -6.362 -8.072 1.00 40.12 197 GLU A O 1
ATOM 1597 N N . ASN A 1 198 ? 6.911 -8.233 -7.883 1.00 47.88 198 ASN A N 1
ATOM 1598 C CA . ASN A 1 198 ? 6.659 -8.371 -9.316 1.00 47.88 198 ASN A CA 1
ATOM 1599 C C . ASN A 1 198 ? 5.290 -7.794 -9.706 1.00 47.88 198 ASN A C 1
ATOM 1601 O O . ASN A 1 198 ? 4.754 -8.147 -10.749 1.00 47.88 198 ASN A O 1
ATOM 1605 N N . HIS A 1 199 ? 4.706 -6.912 -8.888 1.00 55.69 199 HIS A N 1
ATOM 1606 C CA . HIS A 1 199 ? 3.500 -6.201 -9.267 1.00 55.69 199 HIS A CA 1
ATOM 1607 C C . HIS A 1 199 ? 3.844 -5.195 -10.356 1.00 55.69 199 HIS A C 1
ATOM 1609 O O . HIS A 1 199 ? 4.391 -4.114 -10.122 1.00 55.69 199 HIS A O 1
ATOM 1615 N N . VAL A 1 200 ? 3.533 -5.616 -11.568 1.00 66.38 200 VAL A N 1
ATOM 1616 C CA . VAL A 1 200 ? 3.494 -4.777 -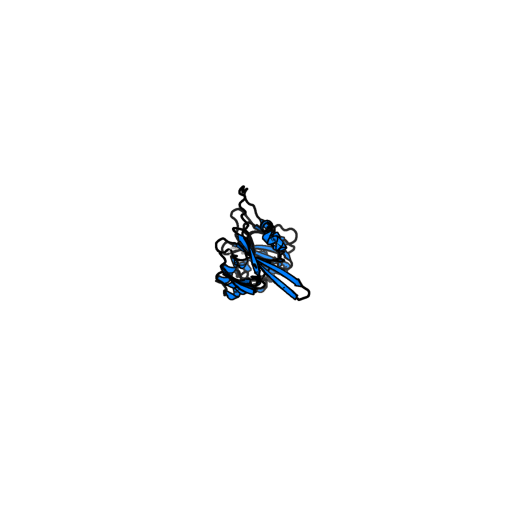12.745 1.00 66.38 200 VAL A CA 1
ATOM 1617 C C . VAL A 1 200 ? 2.246 -3.921 -12.622 1.00 66.38 200 VAL A C 1
ATOM 1619 O O . VAL A 1 200 ? 1.127 -4.422 -12.710 1.00 66.38 200 VAL A O 1
ATOM 1622 N N . TYR A 1 201 ? 2.430 -2.624 -12.400 1.00 71.06 201 TYR A N 1
ATOM 1623 C CA . TYR A 1 201 ? 1.311 -1.699 -12.429 1.00 71.06 201 TYR A CA 1
ATOM 1624 C C . TYR A 1 201 ? 0.911 -1.469 -13.880 1.00 71.06 201 TYR A C 1
ATOM 1626 O O . TYR A 1 201 ? 1.744 -1.061 -14.697 1.00 71.06 201 TYR A O 1
ATOM 1634 N N . MET A 1 202 ? -0.363 -1.673 -14.200 1.00 76.44 202 MET A N 1
ATOM 1635 C CA . MET A 1 202 ? -0.882 -1.291 -15.509 1.00 76.44 202 MET A CA 1
ATOM 1636 C C . MET A 1 202 ? -0.733 0.220 -15.682 1.00 76.44 202 MET A C 1
ATOM 1638 O O . MET A 1 202 ? -0.966 0.994 -14.749 1.00 76.44 202 MET A O 1
ATOM 1642 N N . LEU A 1 203 ? -0.370 0.675 -16.884 1.00 73.69 203 LEU A N 1
ATOM 1643 C CA . LEU A 1 203 ? -0.121 2.104 -17.118 1.00 73.69 203 LEU A CA 1
ATOM 1644 C C . LEU A 1 203 ? -1.302 2.996 -16.712 1.00 73.69 203 LEU A C 1
ATOM 1646 O O . LEU A 1 203 ? -1.094 4.111 -16.236 1.00 73.69 203 LEU A O 1
ATOM 1650 N N . ASN A 1 204 ? -2.536 2.532 -16.903 1.00 70.31 204 ASN A N 1
ATOM 1651 C CA . ASN A 1 204 ? -3.729 3.300 -16.546 1.00 70.31 204 ASN A CA 1
ATOM 1652 C C . ASN A 1 204 ? -3.868 3.485 -15.030 1.00 70.31 204 ASN A C 1
ATOM 1654 O O . ASN A 1 204 ? -4.190 4.590 -14.586 1.00 70.31 204 ASN A O 1
ATOM 1658 N N . ASP A 1 205 ? -3.523 2.466 -14.244 1.00 66.38 205 ASP A N 1
ATOM 1659 C CA . ASP A 1 205 ? -3.531 2.549 -12.784 1.00 66.38 205 ASP A CA 1
ATOM 1660 C C . ASP A 1 205 ? -2.495 3.574 -12.328 1.00 66.38 205 ASP A C 1
ATOM 1662 O O . ASP A 1 205 ? -2.805 4.487 -11.564 1.00 66.38 205 ASP A O 1
ATOM 1666 N N . VAL A 1 206 ? -1.289 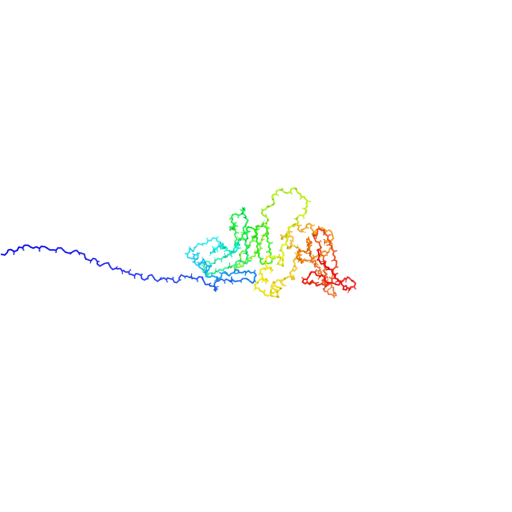3.519 -12.899 1.00 69.12 206 VAL A N 1
ATOM 1667 C CA . VAL A 1 206 ? -0.213 4.467 -12.586 1.00 69.12 206 VAL A CA 1
ATOM 1668 C C . VAL A 1 206 ? -0.602 5.910 -12.905 1.00 69.12 206 VAL A C 1
ATOM 1670 O O . VAL A 1 206 ? -0.362 6.806 -12.094 1.00 69.12 206 VAL A O 1
ATOM 1673 N N . LYS A 1 207 ? -1.247 6.147 -14.053 1.00 69.25 207 LYS A N 1
ATOM 1674 C CA . LYS A 1 207 ? -1.736 7.481 -14.440 1.00 69.25 207 LYS A CA 1
ATOM 1675 C C . LYS A 1 207 ? -2.798 8.011 -13.475 1.00 69.25 207 LYS A C 1
ATOM 1677 O O . LYS A 1 207 ? -2.835 9.216 -13.235 1.00 69.25 207 LYS A O 1
ATOM 1682 N N . SER A 1 208 ? -3.647 7.139 -12.930 1.00 64.44 208 SER A N 1
ATOM 1683 C CA . SER A 1 208 ? -4.667 7.539 -11.952 1.00 64.44 208 SER A CA 1
ATOM 1684 C C . SER A 1 208 ? -4.064 7.852 -10.577 1.00 64.44 208 SER A C 1
ATOM 1686 O O . SER A 1 208 ? -4.475 8.820 -9.937 1.00 64.44 208 SER A O 1
ATOM 1688 N N . MET A 1 209 ? -3.041 7.097 -10.160 1.00 58.09 209 MET A N 1
ATOM 1689 C CA . MET A 1 209 ? -2.341 7.287 -8.885 1.00 58.09 209 MET A CA 1
ATOM 1690 C C . MET A 1 209 ? -1.416 8.513 -8.877 1.00 58.09 209 MET A C 1
ATOM 1692 O O . MET A 1 209 ? -1.323 9.210 -7.867 1.00 58.09 209 MET A O 1
ATOM 1696 N N . SER A 1 210 ? -0.738 8.805 -9.992 1.00 61.50 210 SER A N 1
ATOM 1697 C CA . SER A 1 210 ? 0.120 9.988 -10.140 1.00 61.50 210 SER A CA 1
ATOM 1698 C C . SER A 1 210 ? -0.100 10.651 -11.500 1.00 61.50 210 SER A C 1
ATOM 1700 O O . SER A 1 210 ? 0.608 10.364 -12.463 1.00 61.50 210 SER A O 1
ATOM 1702 N N . PRO A 1 211 ? -1.037 11.606 -11.605 1.00 63.44 211 PRO A N 1
ATOM 1703 C CA . PRO A 1 211 ? -1.299 12.310 -12.859 1.00 63.44 211 PRO A CA 1
ATOM 1704 C C . PRO A 1 211 ? -0.074 13.031 -13.449 1.00 63.44 211 PRO A C 1
ATOM 1706 O O . PRO A 1 211 ? -0.024 13.273 -14.651 1.00 63.44 211 PRO A O 1
ATOM 1709 N N . GLU A 1 212 ? 0.945 13.364 -12.647 1.00 65.75 212 GLU A N 1
ATOM 1710 C CA . GLU A 1 212 ? 2.168 14.009 -13.150 1.00 65.75 212 GLU A CA 1
ATOM 1711 C C . GLU A 1 212 ? 3.027 13.062 -13.992 1.00 65.75 212 GLU A C 1
ATOM 1713 O O . GLU A 1 212 ? 3.705 13.513 -14.918 1.00 65.75 212 GLU A O 1
ATOM 1718 N N . ILE A 1 213 ? 2.984 11.754 -13.709 1.00 73.38 213 ILE A N 1
ATOM 1719 C CA . ILE A 1 213 ? 3.745 10.754 -14.465 1.00 73.38 213 ILE A CA 1
ATOM 1720 C C . ILE A 1 213 ? 3.224 10.603 -15.898 1.00 73.38 213 ILE A C 1
ATOM 1722 O O . ILE A 1 213 ? 3.956 10.159 -16.780 1.00 73.38 213 ILE A O 1
ATOM 1726 N N . VAL A 1 214 ? 1.989 11.051 -16.164 1.00 75.38 214 VAL A N 1
ATOM 1727 C CA . VAL A 1 214 ? 1.397 11.093 -17.508 1.00 75.38 214 VAL A CA 1
ATOM 1728 C C . VAL A 1 214 ? 2.298 11.876 -18.462 1.00 75.38 214 VAL A C 1
ATOM 1730 O O . VAL A 1 214 ? 2.514 11.441 -19.589 1.00 75.38 214 VAL A O 1
ATOM 1733 N N . GLY A 1 215 ? 2.872 12.999 -18.015 1.00 79.75 215 GLY A N 1
ATOM 1734 C CA . GLY A 1 215 ? 3.787 13.798 -18.835 1.00 79.75 215 GLY A CA 1
ATOM 1735 C C . GLY A 1 215 ? 5.052 13.032 -19.229 1.00 79.75 215 GLY A C 1
ATOM 1736 O O . GLY A 1 215 ? 5.520 13.158 -20.358 1.00 79.75 215 GLY A O 1
ATOM 1737 N N . ILE A 1 216 ? 5.560 12.187 -18.328 1.00 83.12 216 ILE A N 1
ATOM 1738 C CA . ILE A 1 216 ? 6.731 11.336 -18.567 1.00 83.12 216 ILE A CA 1
ATOM 1739 C C . ILE A 1 216 ? 6.375 10.212 -19.537 1.00 83.12 216 ILE A C 1
ATOM 1741 O O . ILE A 1 216 ? 7.074 10.026 -20.527 1.00 83.12 216 ILE A O 1
ATOM 1745 N N . PHE A 1 217 ? 5.259 9.512 -19.319 1.00 84.19 217 PHE A N 1
ATOM 1746 C CA . PHE A 1 217 ? 4.803 8.457 -20.231 1.00 84.19 217 PHE A CA 1
ATOM 1747 C C . PHE A 1 217 ? 4.394 8.981 -21.612 1.00 84.19 217 PHE A C 1
ATOM 1749 O O . PHE A 1 217 ? 4.443 8.235 -22.585 1.00 84.19 217 PHE A O 1
ATOM 1756 N N . ASN A 1 218 ? 4.053 10.266 -21.722 1.00 85.94 218 ASN A N 1
ATOM 1757 C CA . ASN A 1 218 ? 3.820 10.934 -23.000 1.00 85.94 218 ASN A CA 1
ATOM 1758 C C . ASN A 1 218 ? 5.112 11.350 -23.722 1.00 85.94 218 ASN A C 1
ATOM 1760 O O . ASN A 1 218 ? 5.038 11.747 -24.887 1.00 85.94 218 ASN A O 1
ATOM 1764 N N . ASN A 1 219 ? 6.286 11.256 -23.083 1.00 88.69 219 ASN A N 1
ATOM 1765 C CA . ASN A 1 219 ? 7.561 11.419 -23.775 1.00 88.69 219 ASN A CA 1
ATOM 1766 C C . ASN A 1 219 ? 7.647 10.391 -24.910 1.00 88.69 219 ASN A C 1
ATOM 1768 O O . ASN A 1 219 ? 7.446 9.200 -24.676 1.00 88.69 219 ASN A O 1
ATOM 1772 N N . GLN A 1 220 ? 7.970 10.835 -26.127 1.00 89.12 220 GLN A N 1
ATOM 1773 C CA . GLN A 1 220 ? 7.983 9.970 -27.312 1.00 89.12 220 GLN A CA 1
ATOM 1774 C C . GLN A 1 220 ? 8.859 8.723 -27.134 1.00 89.12 220 GLN A C 1
ATOM 1776 O O . GLN A 1 220 ? 8.461 7.649 -27.578 1.00 89.12 220 GLN A O 1
ATOM 1781 N N . LYS A 1 221 ? 9.993 8.824 -26.420 1.00 90.88 221 LYS A N 1
ATOM 1782 C CA . LYS A 1 221 ? 10.874 7.674 -26.157 1.00 90.88 221 LYS A CA 1
ATOM 1783 C C . LYS A 1 221 ? 10.170 6.553 -25.393 1.00 90.88 221 LYS A C 1
ATOM 1785 O O . LYS A 1 221 ? 10.466 5.393 -25.639 1.00 90.88 221 LYS A O 1
ATOM 1790 N N . ILE A 1 222 ? 9.264 6.895 -24.474 1.00 90.25 222 ILE A N 1
ATOM 1791 C CA . ILE A 1 222 ? 8.530 5.919 -23.658 1.00 90.25 222 ILE A CA 1
ATOM 1792 C C . ILE A 1 222 ? 7.211 5.543 -24.331 1.00 90.25 222 ILE A C 1
ATOM 1794 O O . ILE A 1 222 ? 6.874 4.366 -24.417 1.00 90.25 222 ILE A O 1
ATOM 1798 N N . LYS A 1 223 ? 6.484 6.531 -24.864 1.00 89.00 223 LYS A N 1
ATOM 1799 C CA . LYS A 1 223 ? 5.201 6.327 -25.542 1.00 89.00 223 LYS A CA 1
ATOM 1800 C C . LYS A 1 223 ? 5.312 5.318 -26.688 1.00 89.00 223 LYS A C 1
ATOM 1802 O O . LYS A 1 223 ? 4.442 4.466 -26.828 1.00 89.00 223 LYS A O 1
ATOM 1807 N N . ASN A 1 224 ? 6.394 5.383 -27.468 1.00 90.75 224 ASN A N 1
ATOM 1808 C CA . ASN A 1 224 ? 6.617 4.498 -28.614 1.00 90.75 224 ASN A CA 1
ATOM 1809 C C . ASN A 1 224 ? 6.870 3.036 -28.223 1.00 90.75 224 ASN A C 1
ATOM 1811 O O . ASN A 1 224 ? 6.743 2.154 -29.067 1.00 90.75 224 ASN A O 1
ATOM 1815 N N . LEU A 1 225 ? 7.216 2.764 -26.961 1.00 90.81 225 LEU A N 1
ATOM 1816 C CA . LEU A 1 225 ? 7.413 1.396 -26.488 1.00 90.81 225 LEU A CA 1
ATOM 1817 C C . LEU A 1 225 ? 6.087 0.635 -26.398 1.00 90.81 225 LEU A C 1
ATOM 1819 O O . LEU A 1 225 ? 6.095 -0.585 -26.536 1.00 90.81 225 LEU A O 1
ATOM 1823 N N . ASN A 1 226 ? 4.968 1.350 -26.210 1.00 89.25 226 ASN A N 1
ATOM 1824 C CA . ASN A 1 226 ? 3.646 0.774 -25.965 1.00 89.25 226 ASN A CA 1
ATOM 1825 C C . ASN A 1 226 ? 3.690 -0.280 -24.846 1.00 89.25 226 ASN A C 1
ATOM 1827 O O . ASN A 1 226 ? 3.409 -1.452 -25.074 1.00 89.25 226 ASN A O 1
ATOM 1831 N N . LEU A 1 227 ? 4.141 0.153 -23.666 1.00 90.31 227 LEU A N 1
ATOM 1832 C CA . LEU A 1 227 ? 4.260 -0.701 -22.485 1.00 90.31 227 LEU A CA 1
ATOM 1833 C C . LEU A 1 227 ? 2.871 -1.093 -21.980 1.00 90.31 227 LEU A C 1
ATOM 1835 O O . LEU A 1 227 ? 1.974 -0.253 -21.928 1.00 90.31 227 LEU A O 1
ATOM 1839 N N . ASP A 1 228 ? 2.726 -2.330 -21.535 1.00 83.44 228 ASP A N 1
ATOM 1840 C CA . ASP A 1 228 ? 1.503 -2.816 -20.896 1.00 83.44 228 ASP A CA 1
ATOM 1841 C C . ASP A 1 228 ? 1.498 -2.467 -19.407 1.00 83.44 228 ASP A C 1
ATOM 1843 O O . ASP A 1 228 ? 0.472 -2.102 -18.827 1.00 83.44 228 ASP A O 1
ATOM 1847 N N . GLY A 1 229 ? 2.682 -2.463 -18.795 1.00 85.31 229 GLY A N 1
ATOM 1848 C CA . GLY A 1 229 ? 2.830 -2.025 -17.423 1.00 85.31 229 GLY A CA 1
ATOM 1849 C C . GLY A 1 229 ? 4.244 -1.631 -17.042 1.00 85.31 229 GLY A C 1
ATOM 1850 O O . GLY A 1 229 ? 5.174 -1.636 -17.850 1.00 85.31 229 GLY A O 1
ATOM 1851 N N . VAL A 1 230 ? 4.381 -1.203 -15.793 1.00 85.88 230 VAL A N 1
ATOM 1852 C CA . VAL A 1 230 ? 5.640 -0.722 -15.236 1.00 85.88 230 VAL A CA 1
ATOM 1853 C C . VAL A 1 230 ? 5.824 -1.203 -13.808 1.00 85.88 230 VAL A C 1
ATOM 1855 O O . VAL A 1 230 ? 4.893 -1.247 -13.004 1.00 85.88 230 VAL A O 1
ATOM 1858 N N . LYS A 1 231 ? 7.071 -1.483 -13.470 1.00 79.25 231 LYS A N 1
ATOM 1859 C CA . LYS A 1 231 ? 7.548 -1.724 -12.119 1.00 79.25 231 LYS A CA 1
ATOM 1860 C C . LYS A 1 231 ? 8.471 -0.588 -11.731 1.00 79.25 231 LYS A C 1
ATOM 1862 O O . LYS A 1 231 ? 9.376 -0.218 -12.467 1.00 79.25 231 LYS A O 1
ATOM 1867 N N . PHE A 1 232 ? 8.254 -0.012 -10.566 1.00 76.19 232 PHE A N 1
ATOM 1868 C CA . PHE A 1 232 ? 9.101 1.067 -10.093 1.00 76.19 232 PHE A CA 1
ATOM 1869 C C . PHE A 1 232 ? 10.301 0.524 -9.310 1.00 76.19 232 PHE A C 1
ATOM 1871 O O . PHE A 1 232 ? 10.185 -0.484 -8.610 1.00 76.19 232 PHE A O 1
ATOM 1878 N N . LEU A 1 233 ? 11.438 1.216 -9.389 1.00 74.19 233 LEU A N 1
ATOM 1879 C CA . LEU A 1 233 ? 12.632 0.923 -8.597 1.00 74.19 233 LEU A CA 1
ATOM 1880 C C . LEU A 1 233 ? 12.871 2.019 -7.543 1.00 74.19 233 LEU A C 1
ATOM 1882 O O . LEU A 1 233 ? 12.482 3.171 -7.770 1.00 74.19 233 LEU A O 1
ATOM 1886 N N . PRO A 1 234 ? 13.511 1.693 -6.400 1.00 64.25 234 PRO A N 1
ATOM 1887 C CA . PRO A 1 234 ? 13.875 2.686 -5.394 1.00 64.25 234 PRO A CA 1
ATOM 1888 C C . PRO A 1 234 ? 14.667 3.854 -5.990 1.00 64.25 234 PRO A C 1
ATOM 1890 O O . PRO A 1 234 ? 15.348 3.712 -7.007 1.00 64.25 234 PRO A O 1
ATOM 1893 N N . ASN A 1 235 ? 14.595 5.012 -5.334 1.00 66.44 235 ASN A N 1
ATOM 1894 C CA . ASN A 1 235 ? 15.466 6.133 -5.665 1.00 66.44 235 ASN A CA 1
ATOM 1895 C C . ASN A 1 235 ? 16.907 5.762 -5.292 1.00 66.44 235 ASN A C 1
ATOM 1897 O O . ASN A 1 235 ? 17.176 5.375 -4.154 1.00 66.44 235 ASN A O 1
ATOM 1901 N N . ILE A 1 236 ? 17.814 5.853 -6.257 1.00 67.06 236 ILE A N 1
ATOM 1902 C CA . ILE A 1 236 ? 19.215 5.461 -6.117 1.00 67.06 236 ILE A CA 1
ATOM 1903 C C . ILE A 1 236 ? 20.032 6.646 -6.611 1.00 67.06 236 ILE A C 1
ATOM 1905 O O . ILE A 1 236 ? 19.807 7.107 -7.722 1.00 67.06 236 ILE A O 1
ATOM 1909 N N . GLY A 1 237 ? 20.896 7.197 -5.753 1.00 68.94 237 GLY A N 1
ATOM 1910 C CA . GLY A 1 237 ? 21.799 8.300 -6.115 1.00 68.94 237 GLY A CA 1
ATOM 1911 C C . GLY A 1 237 ? 21.126 9.589 -6.616 1.00 68.94 237 GLY A C 1
ATOM 1912 O O . GLY A 1 237 ? 21.779 10.426 -7.229 1.00 68.94 237 GLY A O 1
ATOM 1913 N N . GLY A 1 238 ? 19.831 9.794 -6.335 1.00 71.44 238 GLY A N 1
ATOM 1914 C CA . GLY A 1 238 ? 19.054 10.934 -6.845 1.00 71.44 238 GLY A CA 1
ATOM 1915 C C . GLY A 1 238 ? 18.389 10.672 -8.202 1.00 71.44 238 GLY A C 1
ATOM 1916 O O . GLY A 1 238 ? 17.641 11.520 -8.698 1.00 71.44 238 GLY A O 1
ATOM 1917 N N . SER A 1 239 ? 18.612 9.493 -8.777 1.00 80.56 239 SER A N 1
ATOM 1918 C CA . SER A 1 239 ? 17.932 8.998 -9.964 1.00 80.56 239 SER A CA 1
ATOM 1919 C C . SER A 1 239 ? 16.731 8.132 -9.599 1.00 80.56 239 SER A C 1
ATOM 1921 O O . SER A 1 239 ? 16.725 7.377 -8.627 1.00 80.56 239 SER A O 1
ATOM 1923 N N . GLN A 1 240 ? 15.704 8.193 -10.440 1.00 81.31 240 GLN A N 1
ATOM 1924 C CA . GLN A 1 240 ? 14.517 7.357 -10.302 1.00 81.31 240 GLN A CA 1
ATOM 1925 C C . GLN A 1 240 ? 14.365 6.501 -11.553 1.00 81.31 240 GLN A C 1
ATOM 1927 O O . GLN A 1 240 ? 14.309 7.038 -12.663 1.00 81.31 240 GLN A O 1
ATOM 1932 N N . TYR A 1 241 ? 14.298 5.185 -11.358 1.00 86.00 241 TYR A N 1
ATOM 1933 C CA . TYR A 1 241 ? 14.206 4.202 -12.432 1.00 86.00 241 TYR A CA 1
ATOM 1934 C C . TYR A 1 241 ? 12.889 3.423 -12.378 1.00 86.00 241 TYR A C 1
ATOM 1936 O O . TYR A 1 241 ? 12.306 3.225 -11.311 1.00 86.00 241 TYR A O 1
ATOM 1944 N N . LEU A 1 242 ? 12.453 2.944 -13.539 1.00 87.50 242 LEU A N 1
ATOM 1945 C CA . LEU A 1 242 ? 11.347 2.014 -13.738 1.00 87.50 242 LEU A CA 1
ATOM 1946 C C . LEU A 1 242 ? 11.821 0.857 -14.624 1.00 87.50 242 LEU A C 1
ATOM 1948 O O . LEU A 1 242 ? 12.699 1.038 -15.463 1.00 87.50 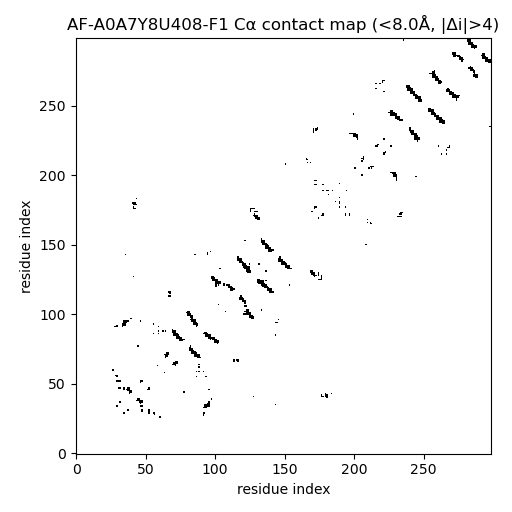242 LEU A O 1
ATOM 1952 N N . ILE A 1 243 ? 11.184 -0.297 -14.495 1.00 89.88 243 ILE A N 1
ATOM 1953 C CA . ILE A 1 243 ? 11.188 -1.364 -15.486 1.00 89.88 243 ILE A CA 1
ATOM 1954 C C . ILE A 1 243 ? 9.848 -1.304 -16.216 1.00 89.88 243 ILE A C 1
ATOM 1956 O O . ILE A 1 243 ? 8.806 -1.525 -15.611 1.00 89.88 243 ILE A O 1
ATOM 1960 N N . GLY A 1 244 ? 9.859 -0.949 -17.493 1.00 91.31 244 GLY A N 1
ATOM 1961 C CA . GLY A 1 244 ? 8.709 -1.079 -18.377 1.00 91.31 244 GLY A CA 1
ATOM 1962 C C . GLY A 1 244 ? 8.609 -2.493 -18.922 1.00 91.31 244 GLY A C 1
ATOM 1963 O O . GLY A 1 244 ? 9.624 -3.064 -19.314 1.00 91.31 244 GLY A O 1
ATOM 1964 N N . GLU A 1 245 ? 7.396 -3.026 -18.977 1.00 88.88 245 GLU A N 1
ATOM 1965 C CA . GLU A 1 245 ? 7.104 -4.347 -19.523 1.00 88.88 245 GLU A CA 1
ATOM 1966 C C . GLU A 1 245 ? 6.188 -4.230 -20.731 1.00 88.88 245 GLU A C 1
ATOM 1968 O O . GLU A 1 245 ? 5.214 -3.471 -20.724 1.00 88.88 245 GLU A O 1
ATOM 1973 N N . LYS A 1 246 ? 6.514 -4.996 -21.766 1.00 89.31 246 LYS A N 1
ATOM 1974 C CA . LYS A 1 246 ? 5.694 -5.165 -22.956 1.00 89.31 246 LYS A CA 1
ATOM 1975 C C . LYS A 1 246 ? 5.485 -6.648 -23.207 1.00 89.31 246 LYS A C 1
ATOM 1977 O O . LYS A 1 246 ? 6.455 -7.377 -23.410 1.00 89.31 246 LYS A O 1
ATOM 1982 N N . TYR A 1 247 ? 4.237 -7.069 -23.236 1.00 83.06 247 TYR A N 1
ATOM 1983 C CA . TYR A 1 247 ? 3.812 -8.399 -23.622 1.00 83.06 247 TYR A CA 1
ATOM 1984 C C . TYR A 1 247 ? 3.505 -8.405 -25.118 1.00 83.06 247 TYR A C 1
ATOM 1986 O O . TYR A 1 247 ? 2.879 -7.497 -25.663 1.00 83.06 247 TYR A O 1
ATOM 1994 N N . GLN A 1 248 ? 3.993 -9.427 -25.808 1.00 81.19 248 GLN A N 1
ATOM 1995 C CA . GLN A 1 248 ? 3.737 -9.626 -27.221 1.00 81.19 248 GLN A CA 1
ATOM 1996 C C . GLN A 1 248 ? 3.396 -11.088 -27.463 1.00 81.19 248 GLN A C 1
ATOM 1998 O O . GLN A 1 248 ? 4.269 -11.956 -27.416 1.00 81.19 248 GLN A O 1
ATOM 2003 N N . ASP A 1 249 ? 2.128 -11.327 -27.770 1.00 77.56 249 ASP A N 1
ATOM 2004 C CA . ASP A 1 249 ? 1.651 -12.620 -28.233 1.00 77.56 249 ASP A CA 1
ATOM 2005 C C . ASP A 1 249 ? 1.793 -12.708 -29.751 1.00 77.56 249 ASP A C 1
ATOM 2007 O O . ASP A 1 249 ? 1.451 -11.785 -30.494 1.00 77.56 249 ASP A O 1
ATOM 2011 N N . THR A 1 250 ? 2.340 -13.826 -30.210 1.00 78.69 250 THR A N 1
ATOM 2012 C CA . THR A 1 250 ? 2.467 -14.181 -31.624 1.00 78.69 250 THR A CA 1
ATOM 2013 C C . THR A 1 250 ? 1.966 -15.604 -31.825 1.00 78.69 250 THR A C 1
ATOM 2015 O O . THR A 1 250 ? 1.914 -16.378 -30.868 1.00 78.69 250 THR A O 1
ATOM 2018 N N . ASP A 1 251 ? 1.690 -15.994 -33.070 1.00 81.06 251 ASP A N 1
ATOM 2019 C CA . ASP A 1 251 ? 1.302 -17.374 -33.407 1.00 81.06 251 ASP A CA 1
ATOM 2020 C C . ASP A 1 251 ? 2.346 -18.416 -32.955 1.00 81.06 251 ASP A C 1
ATOM 2022 O O . ASP A 1 251 ? 2.023 -19.580 -32.732 1.00 81.06 251 ASP A O 1
ATOM 2026 N N . ASN A 1 252 ? 3.599 -17.984 -32.775 1.00 76.81 252 ASN A N 1
ATOM 2027 C CA . ASN A 1 252 ? 4.727 -18.818 -32.362 1.00 76.81 252 ASN A CA 1
ATOM 2028 C C . ASN A 1 252 ? 4.991 -18.787 -30.844 1.00 76.81 252 ASN A C 1
ATOM 2030 O O . ASN A 1 252 ? 5.924 -19.444 -30.379 1.00 76.81 252 ASN A O 1
ATOM 2034 N N . GLY A 1 253 ? 4.206 -18.025 -30.075 1.00 72.75 253 GLY A N 1
ATOM 2035 C CA . GLY A 1 253 ? 4.305 -17.933 -28.619 1.00 72.75 253 GLY A CA 1
ATOM 2036 C C . GLY A 1 253 ? 4.255 -16.507 -28.068 1.00 72.75 253 GLY A C 1
ATOM 2037 O O . GLY A 1 253 ? 4.239 -15.518 -28.806 1.00 72.75 253 GLY A O 1
ATOM 2038 N N . SER A 1 254 ? 4.254 -16.430 -26.740 1.00 72.88 254 SER A N 1
ATOM 2039 C CA . SER A 1 254 ? 4.217 -15.196 -25.953 1.00 72.88 254 SER A CA 1
ATOM 2040 C C . SER A 1 254 ? 5.618 -14.791 -25.512 1.00 72.88 254 SER A C 1
ATOM 2042 O O . SER A 1 254 ? 6.352 -15.600 -24.945 1.00 72.88 254 SER A O 1
ATOM 2044 N N . ASN A 1 255 ? 5.978 -13.529 -25.730 1.00 79.75 255 ASN A N 1
ATOM 2045 C CA . ASN A 1 255 ? 7.239 -12.954 -25.275 1.00 79.75 255 ASN A CA 1
ATOM 2046 C C . ASN A 1 255 ? 6.988 -11.735 -24.389 1.00 79.75 255 ASN A C 1
ATOM 2048 O O . ASN A 1 255 ? 6.069 -10.953 -24.631 1.00 79.75 255 ASN A O 1
ATOM 2052 N N . THR A 1 256 ? 7.858 -11.539 -23.403 1.00 81.38 256 THR A N 1
ATOM 2053 C CA . THR A 1 256 ? 7.899 -10.315 -22.599 1.00 81.38 256 THR A CA 1
ATOM 2054 C C . THR A 1 256 ? 9.202 -9.587 -22.875 1.00 81.38 256 THR A C 1
ATOM 2056 O O . THR A 1 256 ? 10.278 -10.183 -22.829 1.00 81.38 256 THR A O 1
ATOM 2059 N N . PHE A 1 257 ? 9.104 -8.291 -23.144 1.00 88.56 257 PHE A N 1
ATOM 2060 C CA . PHE A 1 257 ? 10.238 -7.398 -23.326 1.00 88.56 257 PHE A CA 1
ATOM 2061 C C . PHE A 1 257 ? 10.297 -6.397 -22.183 1.00 88.56 257 PHE A C 1
ATOM 2063 O O . PHE A 1 257 ? 9.289 -5.791 -21.811 1.00 88.56 257 PHE A O 1
ATOM 2070 N N . PHE A 1 258 ? 11.498 -6.207 -21.655 1.00 90.94 258 PHE A N 1
ATOM 2071 C CA . PHE A 1 258 ? 11.766 -5.337 -20.527 1.00 90.94 258 PHE A CA 1
ATOM 2072 C C . PHE A 1 258 ? 12.576 -4.117 -20.969 1.00 90.94 258 PHE A C 1
ATOM 2074 O O . PHE A 1 258 ? 13.518 -4.209 -21.762 1.00 90.94 258 PHE A O 1
ATOM 2081 N N . TYR A 1 259 ? 12.244 -2.962 -20.399 1.00 94.44 259 TYR A N 1
ATOM 2082 C CA . TYR A 1 259 ? 12.913 -1.690 -20.656 1.00 94.44 259 TYR A CA 1
ATOM 2083 C C . TYR A 1 259 ? 13.279 -1.015 -19.337 1.00 94.44 259 TYR A C 1
ATOM 2085 O O . TYR A 1 259 ? 12.417 -0.811 -18.492 1.00 94.44 259 TYR A O 1
ATOM 2093 N N . LEU A 1 260 ? 14.530 -0.600 -19.157 1.00 94.00 260 LEU A N 1
ATOM 2094 C CA . LEU A 1 260 ? 14.904 0.282 -18.054 1.00 94.00 260 LEU A CA 1
ATOM 2095 C C . LEU A 1 260 ? 14.582 1.729 -18.447 1.00 94.00 260 LEU A C 1
ATOM 2097 O O . LEU A 1 260 ? 15.156 2.256 -19.400 1.00 94.00 260 LEU A O 1
ATOM 2101 N N . LEU A 1 261 ? 13.688 2.378 -17.706 1.00 92.56 261 LEU A N 1
ATOM 2102 C CA . LEU A 1 261 ? 13.326 3.782 -17.887 1.00 92.56 261 LEU A CA 1
ATOM 2103 C C . LEU A 1 261 ? 13.945 4.597 -16.755 1.00 92.56 261 LEU A C 1
ATOM 2105 O O . LEU A 1 261 ? 13.570 4.427 -15.598 1.00 92.56 261 LEU A O 1
ATOM 2109 N N . LYS A 1 262 ? 14.860 5.512 -17.062 1.00 91.56 262 LYS A N 1
ATOM 2110 C CA . LYS A 1 262 ? 15.300 6.540 -16.114 1.00 91.56 262 LYS A CA 1
ATOM 2111 C C . LYS A 1 262 ? 14.353 7.722 -16.261 1.00 91.56 262 LYS A C 1
ATOM 2113 O O . LYS A 1 262 ? 14.227 8.259 -17.353 1.00 91.56 262 LYS A O 1
ATOM 2118 N N . ILE A 1 263 ? 13.653 8.105 -15.197 1.00 85.12 263 ILE A N 1
ATOM 2119 C CA . ILE A 1 263 ? 12.681 9.213 -15.226 1.00 85.12 263 ILE A CA 1
ATOM 2120 C C . ILE A 1 263 ? 13.179 10.464 -14.496 1.00 85.12 263 ILE A C 1
ATOM 2122 O O . ILE A 1 263 ? 12.606 11.540 -14.662 1.00 85.12 263 ILE A O 1
ATOM 2126 N N . LYS A 1 264 ? 14.260 10.335 -13.717 1.00 82.00 264 LYS A N 1
ATOM 2127 C CA . LYS A 1 264 ? 15.000 11.446 -13.106 1.00 82.00 264 LYS A CA 1
ATOM 2128 C C . LYS A 1 264 ? 16.513 11.213 -13.177 1.00 82.00 264 LYS A C 1
ATOM 2130 O O . LYS A 1 264 ? 16.932 10.064 -13.051 1.00 82.00 264 LYS A O 1
ATOM 2135 N N . PRO A 1 265 ? 17.325 12.282 -13.307 1.00 78.88 265 PRO A N 1
ATOM 2136 C CA . PRO A 1 265 ? 16.896 13.668 -13.539 1.00 78.88 265 PRO A CA 1
ATOM 2137 C C . PRO A 1 265 ? 16.369 13.907 -14.964 1.00 78.88 265 PRO A C 1
ATOM 2139 O O . PRO A 1 265 ? 15.535 14.783 -15.160 1.00 78.88 265 PRO A O 1
ATOM 2142 N N . ASN A 1 266 ? 16.799 13.094 -15.932 1.00 85.81 266 ASN A N 1
ATOM 2143 C CA . ASN A 1 266 ? 16.386 13.175 -17.332 1.00 85.81 266 ASN A CA 1
ATOM 2144 C C . ASN A 1 266 ? 15.717 11.876 -17.774 1.00 85.81 266 ASN A C 1
ATOM 2146 O O . ASN A 1 266 ? 16.046 10.806 -17.262 1.00 85.81 266 ASN A O 1
ATOM 2150 N N . VAL A 1 267 ? 14.815 11.986 -18.753 1.00 88.38 267 VAL A N 1
ATOM 2151 C CA . VAL A 1 267 ? 14.140 10.827 -19.338 1.00 88.38 267 VAL A CA 1
ATOM 2152 C C . VAL A 1 267 ? 15.080 10.083 -20.281 1.00 88.38 267 VAL A C 1
ATOM 2154 O O . VAL A 1 267 ? 15.473 10.611 -21.328 1.00 88.38 267 VAL A O 1
ATOM 2157 N N . ASP A 1 268 ? 15.383 8.839 -19.932 1.00 92.75 268 ASP A N 1
ATOM 2158 C CA . ASP A 1 268 ? 16.130 7.918 -20.776 1.00 92.75 268 ASP A CA 1
ATOM 2159 C C . ASP A 1 268 ? 15.528 6.513 -20.763 1.00 92.75 268 ASP A C 1
ATOM 2161 O O . ASP A 1 268 ? 14.827 6.125 -19.827 1.00 92.75 268 ASP A O 1
ATOM 2165 N N . VAL A 1 269 ? 15.770 5.769 -21.838 1.00 93.75 269 VAL A N 1
ATOM 2166 C CA . VAL A 1 269 ? 15.162 4.461 -22.085 1.00 93.75 269 VAL A CA 1
ATOM 2167 C C . VAL A 1 269 ? 16.222 3.514 -22.606 1.00 93.75 269 VAL A C 1
ATOM 2169 O O . VAL A 1 269 ? 16.920 3.818 -23.571 1.00 93.75 269 VAL A O 1
ATOM 2172 N N . LYS A 1 270 ? 16.286 2.325 -22.013 1.00 93.44 270 LYS A N 1
ATOM 2173 C CA . LYS A 1 270 ? 17.203 1.270 -22.421 1.00 93.44 270 LYS A CA 1
ATOM 2174 C C . LYS A 1 270 ? 16.459 -0.048 -22.571 1.00 93.44 270 LYS A C 1
ATOM 2176 O O . LYS A 1 270 ? 15.827 -0.501 -21.622 1.00 93.44 270 LYS A O 1
ATOM 2181 N N . ASN A 1 271 ? 16.555 -0.675 -23.741 1.00 92.56 271 ASN A N 1
ATOM 2182 C CA . ASN A 1 271 ? 16.083 -2.046 -23.922 1.00 92.56 271 ASN A CA 1
ATOM 2183 C C . ASN A 1 271 ? 16.983 -2.995 -23.117 1.00 92.56 271 ASN A C 1
ATOM 2185 O O . ASN A 1 271 ? 18.210 -2.955 -23.255 1.00 92.56 271 ASN A O 1
ATOM 2189 N N . ILE A 1 272 ? 16.375 -3.808 -22.257 1.00 92.88 272 ILE A N 1
ATOM 2190 C CA . ILE A 1 272 ? 17.070 -4.794 -21.427 1.00 92.88 272 ILE A CA 1
ATOM 2191 C C . ILE A 1 272 ? 16.625 -6.234 -21.740 1.00 92.88 272 ILE A C 1
ATOM 2193 O O . ILE A 1 272 ? 16.912 -7.153 -20.978 1.00 92.88 272 ILE A O 1
ATOM 2197 N N . GLY A 1 273 ? 15.985 -6.437 -22.895 1.00 88.19 273 GLY A N 1
ATOM 2198 C CA . GLY A 1 273 ? 15.705 -7.743 -23.483 1.00 88.19 273 GLY A CA 1
ATOM 2199 C C . GLY A 1 273 ? 14.574 -8.502 -22.795 1.00 88.19 273 GLY A C 1
ATOM 2200 O O . GLY A 1 273 ? 13.700 -7.909 -22.172 1.00 88.19 273 GLY A O 1
ATOM 2201 N N . GLY A 1 274 ? 14.580 -9.830 -22.936 1.00 84.06 274 GLY A N 1
ATOM 2202 C CA . GLY A 1 274 ? 13.553 -10.720 -22.374 1.00 84.06 274 GLY A CA 1
ATOM 2203 C C . GLY A 1 274 ? 13.856 -11.249 -20.970 1.00 84.06 274 GLY A C 1
ATOM 2204 O O . GLY A 1 274 ? 13.133 -12.098 -20.461 1.00 84.06 274 GLY A O 1
ATOM 2205 N N . PHE A 1 275 ? 14.947 -10.801 -20.345 1.00 82.50 275 PHE A N 1
ATOM 2206 C CA . PHE A 1 275 ? 15.312 -11.213 -18.992 1.00 82.50 275 PHE A CA 1
ATOM 2207 C C . PHE A 1 275 ? 16.176 -10.159 -18.307 1.00 82.50 275 PHE A C 1
ATOM 2209 O O . PHE A 1 275 ? 17.142 -9.660 -18.891 1.00 82.50 275 PHE A O 1
ATOM 2216 N N . TYR A 1 276 ? 15.892 -9.919 -17.029 1.00 85.69 276 TYR A N 1
ATOM 2217 C CA . TYR A 1 276 ? 16.730 -9.105 -16.166 1.00 85.69 276 TYR A CA 1
ATOM 2218 C C . TYR A 1 276 ? 16.707 -9.599 -14.713 1.00 85.69 276 TYR A C 1
ATOM 2220 O O . TYR A 1 276 ? 15.800 -10.311 -14.286 1.00 85.69 276 TYR A O 1
ATOM 2228 N N . SER A 1 277 ? 17.698 -9.179 -13.931 1.00 78.75 277 SER A N 1
ATOM 2229 C CA . SER A 1 277 ? 17.734 -9.342 -12.476 1.00 78.75 277 SER A CA 1
ATOM 2230 C C . SER A 1 277 ? 18.470 -8.169 -11.838 1.00 78.75 277 SER A C 1
ATOM 2232 O O . SER A 1 277 ? 19.423 -7.660 -12.425 1.00 78.75 277 SER A O 1
ATOM 2234 N N . ILE A 1 278 ? 18.071 -7.754 -10.638 1.00 78.12 278 ILE A N 1
ATOM 2235 C CA . ILE A 1 278 ? 18.736 -6.682 -9.886 1.00 78.12 278 ILE A CA 1
ATOM 2236 C C . ILE A 1 278 ? 19.197 -7.258 -8.551 1.00 78.12 278 ILE A C 1
ATOM 2238 O O . ILE A 1 278 ? 18.402 -7.883 -7.851 1.00 78.12 278 ILE A O 1
ATOM 2242 N N . ASP A 1 279 ? 20.470 -7.074 -8.207 1.00 68.88 279 ASP A N 1
ATOM 2243 C CA . ASP A 1 279 ? 20.998 -7.530 -6.919 1.00 68.88 279 ASP A CA 1
ATOM 2244 C C . ASP A 1 279 ? 20.745 -6.520 -5.781 1.00 68.88 279 ASP A C 1
ATOM 2246 O O . ASP A 1 279 ? 20.325 -5.382 -5.995 1.00 68.88 279 ASP A O 1
ATOM 2250 N N . LYS A 1 280 ? 21.055 -6.925 -4.543 1.00 67.75 280 LYS A N 1
ATOM 2251 C CA . LYS A 1 280 ? 20.917 -6.081 -3.339 1.00 67.75 280 LYS A CA 1
ATOM 2252 C C . LYS A 1 280 ? 21.742 -4.790 -3.367 1.00 67.75 280 LYS A C 1
ATOM 2254 O O . LYS A 1 280 ? 21.505 -3.889 -2.572 1.00 67.75 280 LYS A O 1
ATOM 2259 N N . ASN A 1 281 ? 22.743 -4.726 -4.240 1.00 72.06 281 ASN A N 1
ATOM 2260 C CA . ASN A 1 281 ? 23.595 -3.565 -4.422 1.00 72.06 281 ASN A CA 1
ATOM 2261 C C . ASN A 1 281 ? 23.118 -2.718 -5.610 1.00 72.06 281 ASN A C 1
ATOM 2263 O O . ASN A 1 281 ? 23.843 -1.816 -6.014 1.00 72.06 281 ASN A O 1
ATOM 2267 N N . PHE A 1 282 ? 21.943 -2.982 -6.183 1.00 77.62 282 PHE A N 1
ATOM 2268 C CA . PHE A 1 282 ? 21.404 -2.285 -7.349 1.00 77.62 282 PHE A CA 1
ATOM 2269 C C . PHE A 1 282 ? 22.245 -2.429 -8.626 1.00 77.62 282 PHE A C 1
ATOM 2271 O O . PHE A 1 282 ? 22.279 -1.533 -9.471 1.00 77.62 282 PHE A O 1
ATOM 2278 N N . ASN A 1 283 ? 22.926 -3.561 -8.794 1.00 83.75 283 ASN A N 1
ATOM 2279 C CA . ASN A 1 283 ? 23.476 -3.932 -10.092 1.00 83.75 283 ASN A CA 1
ATOM 2280 C C . ASN A 1 283 ? 22.387 -4.624 -10.917 1.00 83.75 283 ASN A C 1
ATOM 2282 O O . ASN A 1 283 ? 21.891 -5.684 -10.535 1.00 83.75 283 ASN A O 1
ATOM 2286 N N . LEU A 1 284 ? 22.030 -4.026 -12.052 1.00 87.88 284 LEU A N 1
ATOM 2287 C CA . LEU A 1 284 ? 21.121 -4.594 -13.039 1.00 87.88 284 LEU A CA 1
ATOM 2288 C C . LEU A 1 284 ? 21.897 -5.506 -13.991 1.00 87.88 284 LEU A C 1
ATOM 2290 O O . LEU A 1 284 ? 22.776 -5.055 -14.723 1.00 87.88 284 LEU A O 1
ATOM 2294 N N . PHE A 1 285 ? 21.522 -6.776 -14.033 1.00 85.88 285 PHE A N 1
ATOM 2295 C CA . PHE A 1 285 ? 22.005 -7.764 -14.990 1.00 85.88 285 PHE A CA 1
ATOM 2296 C C . PHE A 1 285 ? 20.911 -8.052 -16.010 1.00 85.88 285 PHE A C 1
ATOM 2298 O O . PHE A 1 285 ? 19.754 -8.223 -15.631 1.00 85.88 285 PHE A O 1
ATOM 2305 N N . TYR A 1 286 ? 21.260 -8.105 -17.291 1.00 90.94 286 TYR A N 1
ATOM 2306 C CA . TYR A 1 286 ? 20.297 -8.354 -18.363 1.00 90.94 286 TYR A CA 1
ATOM 2307 C C . TYR A 1 286 ? 20.977 -8.922 -19.613 1.00 90.94 286 TYR A C 1
ATOM 2309 O O . TYR A 1 286 ? 22.208 -8.899 -19.721 1.00 90.94 286 TYR A O 1
ATOM 2317 N N . LYS A 1 287 ? 20.182 -9.427 -20.559 1.00 85.88 287 LYS A N 1
ATOM 2318 C CA . LYS A 1 287 ? 20.661 -9.807 -21.896 1.00 85.88 287 LYS A CA 1
ATOM 2319 C C . LYS A 1 287 ? 20.243 -8.745 -22.900 1.00 85.88 287 LYS A C 1
ATOM 2321 O O . LYS A 1 287 ? 19.068 -8.403 -22.970 1.00 85.88 287 LYS A O 1
ATOM 2326 N N . ASP A 1 288 ? 21.198 -8.209 -23.650 1.00 82.12 288 ASP A N 1
ATOM 2327 C CA . ASP A 1 288 ? 20.868 -7.291 -24.742 1.00 82.12 288 ASP A CA 1
ATOM 2328 C C . ASP A 1 288 ? 20.222 -8.028 -25.930 1.00 82.12 288 ASP A C 1
ATOM 2330 O O . ASP A 1 288 ? 20.082 -9.252 -25.925 1.00 82.12 288 ASP A O 1
ATOM 2334 N N . GLU A 1 289 ? 19.829 -7.281 -26.962 1.00 78.31 289 GLU A N 1
ATOM 2335 C CA . GLU A 1 289 ? 19.183 -7.822 -28.168 1.00 78.31 289 GLU A CA 1
ATOM 2336 C C . GLU A 1 289 ? 20.047 -8.858 -28.911 1.00 78.31 289 GLU A C 1
ATOM 2338 O O . GLU A 1 289 ? 19.517 -9.701 -29.627 1.00 78.31 289 GLU A O 1
ATOM 2343 N N . SER A 1 290 ? 21.371 -8.848 -28.704 1.00 83.88 290 SER A N 1
ATOM 2344 C CA . SER A 1 290 ? 22.294 -9.846 -29.262 1.00 83.88 290 SER A CA 1
ATOM 2345 C C . SER A 1 290 ? 22.438 -11.101 -28.390 1.00 83.88 290 SER A C 1
ATOM 2347 O O . SER A 1 290 ? 23.225 -11.994 -28.698 1.00 83.88 290 SER A O 1
ATOM 2349 N N . GLY A 1 291 ? 21.710 -11.170 -27.270 1.00 81.31 291 GLY A N 1
ATOM 2350 C CA . GLY A 1 291 ? 21.793 -12.248 -26.288 1.00 81.31 291 GLY A CA 1
ATOM 2351 C C . GLY A 1 291 ? 23.013 -12.157 -25.370 1.00 81.31 291 GLY A C 1
ATOM 2352 O O . GLY A 1 291 ? 23.253 -13.073 -24.578 1.00 81.31 291 GLY A O 1
ATOM 2353 N N . LYS A 1 292 ? 23.790 -11.067 -25.437 1.00 87.81 292 LYS A N 1
ATOM 2354 C CA . LYS A 1 292 ? 24.997 -10.896 -24.628 1.00 87.81 292 LYS A CA 1
ATOM 2355 C C . LYS A 1 292 ? 24.630 -10.418 -23.229 1.00 87.81 292 LYS A C 1
ATOM 2357 O O . LYS A 1 292 ? 23.886 -9.455 -23.055 1.00 87.81 292 LYS A O 1
ATOM 2362 N N . ASN A 1 293 ? 25.221 -11.060 -22.223 1.00 90.94 293 ASN A N 1
ATOM 2363 C CA . ASN A 1 293 ? 25.078 -10.638 -20.834 1.00 90.94 293 ASN A CA 1
ATOM 2364 C C . ASN A 1 293 ? 25.707 -9.253 -20.629 1.00 90.94 293 ASN A C 1
ATOM 2366 O O . ASN A 1 293 ? 26.849 -8.995 -21.026 1.00 90.94 293 ASN A O 1
ATOM 2370 N N . LYS A 1 294 ? 24.960 -8.376 -19.970 1.00 93.94 294 LYS A N 1
ATOM 2371 C CA . LYS A 1 294 ? 25.357 -7.020 -19.608 1.00 93.94 294 LYS A CA 1
ATOM 2372 C C . LYS A 1 294 ? 25.103 -6.785 -18.128 1.00 93.94 294 LYS A C 1
ATOM 2374 O O . LYS A 1 294 ? 24.234 -7.405 -17.520 1.00 93.94 294 LYS A O 1
ATOM 2379 N N . ASN A 1 295 ? 25.868 -5.854 -17.576 1.00 92.69 295 ASN A N 1
ATOM 2380 C CA . ASN A 1 295 ? 25.686 -5.329 -16.236 1.00 92.69 295 ASN A CA 1
ATOM 2381 C C . ASN A 1 295 ? 25.608 -3.800 -16.322 1.00 92.69 295 ASN A C 1
ATOM 2383 O O . ASN A 1 295 ? 26.318 -3.183 -17.120 1.00 92.69 295 ASN A O 1
ATOM 2387 N N . PHE A 1 296 ? 24.723 -3.208 -15.531 1.00 91.31 296 PHE A N 1
ATOM 2388 C CA . PHE A 1 296 ? 24.588 -1.773 -15.370 1.00 91.31 296 PHE A CA 1
ATOM 2389 C C . PHE A 1 296 ? 24.377 -1.448 -13.890 1.00 91.31 296 PHE A C 1
ATOM 2391 O O . PHE A 1 296 ? 23.433 -1.939 -13.273 1.00 91.31 296 PHE A O 1
ATOM 2398 N N . LYS A 1 297 ? 25.245 -0.615 -13.316 1.00 91.31 297 LYS A N 1
ATOM 2399 C CA . LYS A 1 297 ? 25.051 -0.094 -11.964 1.00 91.31 297 LYS A CA 1
ATOM 2400 C C . LYS A 1 297 ? 23.979 0.990 -12.007 1.00 91.31 297 LYS A C 1
ATOM 2402 O O . LYS A 1 297 ? 24.126 1.946 -12.758 1.00 91.31 297 LYS A O 1
ATOM 2407 N N . LEU A 1 298 ? 22.923 0.839 -11.213 1.00 84.81 298 LEU A N 1
ATOM 2408 C CA . LEU A 1 298 ? 21.953 1.910 -11.017 1.00 84.81 298 LEU A CA 1
ATOM 2409 C C . LEU A 1 298 ? 22.563 2.956 -10.073 1.00 84.81 298 LEU A C 1
ATOM 2411 O O . LEU A 1 298 ? 23.035 2.606 -8.986 1.00 84.81 298 LEU A O 1
ATOM 2415 N N . ASP A 1 299 ? 22.563 4.209 -10.514 1.00 81.69 299 ASP A N 1
ATOM 2416 C CA . ASP A 1 299 ? 23.090 5.394 -9.830 1.00 81.69 299 ASP A CA 1
ATOM 2417 C C . ASP A 1 299 ? 22.206 6.627 -10.047 1.00 81.69 299 ASP A C 1
ATOM 2419 O O . ASP A 1 299 ? 21.418 6.656 -11.028 1.00 81.69 299 ASP A O 1
#

Sequence (299 aa):
MKLFKSLNVYICSLLIASIGAFSISNANVIKASDVNDCKFDFDSVDFCEKKYLELYNKILKENKFNFYNDKYIDSFKYNGNFYFFVIELSKNKVYALPVSVTSLKSIKNVDFENNNNVLCLSGNINQFQNSYRKSKVCYQYENGNFKLKSTKLLDRGSAKNKNTDIKEIILPTSSDYFTKCSKMNSISKCEKLSSIENHVYMLNDVKSMSPEIVGIFNNQKIKNLNLDGVKFLPNIGGSQYLIGEKYQDTDNGSNTFFYLLKIKPNVDVKNIGGFYSIDKNFNLFYKDESGKNKNFKLD

pLDDT: mean 73.06, std 19.05, range [31.75, 96.75]

Radius of gyration: 29.98 Å; Cα contacts (8 Å, |Δi|>4): 506; chains: 1; bounding box: 74×49×129 Å